Protein AF-F8KT54-F1 (afdb_monomer_lite)

Sequence (230 aa):
MENFVFKFESVGELGIQVGALFMDFLSAHAHAQGLSYAIAPEAFYLQATPEQAQSFADFLSQHLPLALSFKFVGVEVTGETPEFNASPKIAPPIDVLEERHALEQGNLDGIGEVIYEQKPCLDSAEITHAFCGILDRLQQKQHVIVKTSRGIYTLSCTPLENSSVLFMDLASILSLTRLDSRSAQALCTLEKPQLVAVLKEVFVSDFQSLEIYAQLPYDFGLAILAHLGL

pLDDT: mean 84.53, std 10.19, range [49.59, 96.62]

Radius of gyration: 20.47 Å; chains: 1; bounding box: 43×40×58 Å

Foldseek 3Di:
DFKKKWFKDFDPPVLQVVLVVVLVLLVLVCLLVQWWWDDDSGIIITDDDPVVVVVSVVLCVVQAAAAPTMDTDDMDTDPDDDDIDRDHDDDHHPGVVVLVVCLVVLAPPPPPFDAAPNRTDDGSVSLLVRLVVVLVCQVVQHWDWDQDPVGIDIDHPAADPPDADEDLDLVVLVVFFPDDPVVSSVCRHLVNDWDWTAGDPVCCVRNVHRIHGYTYDNDSSSNSSSSSND

Secondary structure (DSSP, 8-state):
-EEEEEEEEE-HHHHHHHHHHHHHHHHHHHHHTT-EEEEETTEEEEEE-HHHHHHHHHHHHHH----SSEEEEEEEEE------B-----S----HHHHHHHHHHT--TT----EETTEE--SHHHHHHHHHHHHHHHHTT--EEEEETTEEEEE-SS--TT-EEE-SSHHHHHHHB---HHHHHHHTSTT---EEEEBPGGGHHHHTSSEEEEE---SHHHHHHHHHH-

Organism: Helicobacter bizzozeronii (strain CIII-1) (NCBI:txid1002804)

Structure (mmCIF, N/CA/C/O backbone):
data_AF-F8KT54-F1
#
_entry.id   AF-F8KT54-F1
#
loop_
_atom_site.group_PDB
_atom_site.id
_atom_site.type_symbol
_atom_site.label_atom_id
_atom_site.label_alt_id
_atom_site.label_comp_id
_atom_site.label_asym_id
_atom_site.label_entity_id
_atom_site.label_seq_id
_atom_site.pdbx_PDB_ins_code
_atom_site.Cartn_x
_atom_site.Cartn_y
_atom_site.Cartn_z
_atom_site.occupancy
_atom_site.B_iso_or_equiv
_atom_site.auth_seq_id
_atom_site.auth_comp_id
_atom_site.auth_asym_id
_atom_site.auth_atom_id
_atom_site.pdbx_PDB_model_num
ATOM 1 N N . MET A 1 1 ? 20.683 3.561 -29.381 1.00 80.62 1 MET A N 1
ATOM 2 C CA . MET A 1 1 ? 19.378 3.364 -28.729 1.00 80.62 1 MET A CA 1
ATOM 3 C C . MET A 1 1 ? 18.889 2.002 -29.133 1.00 80.62 1 MET A C 1
ATOM 5 O O . MET A 1 1 ? 18.931 1.682 -30.316 1.00 80.62 1 MET A O 1
ATOM 9 N N . GLU A 1 2 ? 18.519 1.216 -28.141 1.00 91.44 2 GLU A N 1
ATOM 10 C CA . GLU A 1 2 ? 18.008 -0.140 -28.279 1.00 91.44 2 GLU A CA 1
ATOM 11 C C . GLU A 1 2 ? 16.606 -0.177 -27.673 1.00 91.44 2 GLU A C 1
ATOM 13 O O . GLU A 1 2 ? 16.234 0.712 -26.898 1.00 91.44 2 GLU A O 1
ATOM 18 N N . ASN A 1 3 ? 15.828 -1.191 -28.040 1.00 92.94 3 ASN A N 1
ATOM 19 C CA . ASN A 1 3 ? 14.532 -1.431 -27.430 1.00 92.94 3 ASN A CA 1
ATOM 20 C C . ASN A 1 3 ? 14.707 -2.532 -26.387 1.00 92.94 3 ASN A C 1
ATOM 22 O O . ASN A 1 3 ? 15.143 -3.638 -26.702 1.00 92.94 3 ASN A O 1
ATOM 26 N N . PHE A 1 4 ? 14.368 -2.219 -25.147 1.00 94.19 4 PHE A N 1
ATOM 27 C CA . PHE A 1 4 ? 14.342 -3.161 -24.040 1.00 94.19 4 PHE A CA 1
ATOM 28 C C . PHE A 1 4 ? 12.900 -3.555 -23.769 1.00 94.19 4 PHE A C 1
ATOM 30 O O . PHE A 1 4 ? 12.004 -2.717 -23.860 1.00 94.19 4 PHE A O 1
ATOM 37 N N . VAL A 1 5 ? 12.674 -4.816 -23.416 1.00 94.50 5 VAL A N 1
ATOM 38 C CA . VAL A 1 5 ? 11.370 -5.294 -22.958 1.00 94.50 5 VAL A CA 1
ATOM 39 C C . VAL A 1 5 ? 11.496 -5.852 -21.549 1.00 94.50 5 VAL A C 1
ATOM 41 O O . VAL A 1 5 ? 12.288 -6.757 -21.289 1.00 94.50 5 VAL A O 1
ATOM 44 N N . PHE A 1 6 ? 10.712 -5.288 -20.637 1.00 92.12 6 PHE A N 1
ATOM 45 C CA . PHE A 1 6 ? 10.527 -5.757 -19.272 1.00 92.12 6 PHE A CA 1
ATOM 46 C C . PHE A 1 6 ? 9.293 -6.653 -19.258 1.00 92.12 6 PHE A C 1
ATOM 48 O O . PHE A 1 6 ? 8.191 -6.197 -19.563 1.00 92.12 6 PHE A O 1
ATOM 55 N N . LYS A 1 7 ? 9.486 -7.936 -18.951 1.00 90.94 7 LYS A N 1
ATOM 56 C CA . LYS A 1 7 ? 8.435 -8.956 -19.004 1.00 90.94 7 LYS A CA 1
ATOM 57 C C . LYS A 1 7 ? 7.851 -9.210 -17.624 1.00 90.94 7 LYS A C 1
ATOM 59 O O . LYS A 1 7 ? 8.593 -9.390 -16.652 1.00 90.94 7 LYS A O 1
ATOM 64 N N . PHE A 1 8 ? 6.530 -9.301 -17.567 1.00 87.50 8 PHE A N 1
ATOM 65 C CA . PHE A 1 8 ? 5.763 -9.559 -16.357 1.00 87.50 8 PHE A CA 1
ATOM 66 C C . PHE A 1 8 ? 4.772 -10.695 -16.603 1.00 87.50 8 PHE A C 1
ATOM 68 O O . PHE A 1 8 ? 4.282 -10.863 -17.708 1.00 87.50 8 PHE A O 1
ATOM 75 N N . GLU A 1 9 ? 4.478 -11.473 -15.572 1.00 86.69 9 GLU A N 1
ATOM 76 C CA . GLU A 1 9 ? 3.466 -12.529 -15.603 1.00 86.69 9 GLU A CA 1
ATOM 77 C C . GLU A 1 9 ? 2.352 -12.152 -14.625 1.00 86.69 9 GLU A C 1
ATOM 79 O O . GLU A 1 9 ? 2.629 -11.936 -13.441 1.00 86.69 9 GLU A O 1
ATOM 84 N N . SER A 1 10 ? 1.109 -12.051 -15.101 1.00 82.69 10 SER A N 1
ATOM 85 C CA . SER A 1 10 ? -0.050 -11.790 -14.241 1.00 82.69 10 SER A CA 1
ATOM 86 C C . SER A 1 10 ? -0.492 -13.054 -13.501 1.00 82.69 10 SER A C 1
ATOM 88 O O . SER A 1 10 ? -0.538 -14.149 -14.057 1.00 82.69 10 SER A O 1
ATOM 90 N N . VAL A 1 11 ? -0.889 -12.898 -12.238 1.00 80.50 11 VAL A N 1
ATOM 91 C CA . VAL A 1 11 ? -1.394 -13.984 -11.393 1.00 80.50 11 VAL A CA 1
ATOM 92 C C . VAL A 1 11 ? -2.899 -13.810 -11.184 1.00 80.50 11 VAL A C 1
ATOM 94 O O . VAL A 1 11 ? -3.351 -12.984 -10.391 1.00 80.50 11 VAL A O 1
ATOM 97 N N . GLY A 1 12 ? -3.691 -14.616 -11.896 1.00 76.44 12 GLY A N 1
ATOM 98 C CA . GLY A 1 12 ? -5.158 -14.601 -11.819 1.00 76.44 12 GLY A CA 1
ATOM 99 C C . GLY A 1 12 ? -5.813 -13.344 -12.414 1.00 76.44 12 GLY A C 1
ATOM 100 O O . GLY A 1 12 ? -5.145 -12.458 -12.939 1.00 76.44 12 GLY A O 1
ATOM 101 N N . GLU A 1 13 ? -7.146 -13.253 -12.332 1.00 70.94 13 GLU A N 1
ATOM 102 C CA . GLU A 1 13 ? -7.918 -12.139 -12.922 1.00 70.94 13 GLU A CA 1
ATOM 103 C C . GLU A 1 13 ? -7.635 -10.784 -12.250 1.00 70.94 13 GLU A C 1
ATOM 105 O O . GLU A 1 13 ? -7.586 -9.754 -12.923 1.00 70.94 13 GLU A O 1
ATOM 110 N N . LEU A 1 14 ? -7.378 -10.784 -10.936 1.00 66.38 14 LEU A N 1
ATOM 111 C CA . LEU A 1 14 ? -6.959 -9.589 -10.193 1.00 66.38 14 LEU A CA 1
ATOM 112 C C . LEU A 1 14 ? -5.597 -9.065 -10.690 1.00 66.38 14 LEU A C 1
ATOM 114 O O . LEU A 1 14 ? -5.376 -7.856 -10.725 1.00 66.38 14 LEU A O 1
ATOM 118 N N . GLY A 1 15 ? -4.727 -9.977 -11.143 1.00 67.31 15 GLY A N 1
ATOM 119 C CA . GLY A 1 15 ? -3.444 -9.693 -11.787 1.00 67.31 15 GLY A CA 1
ATOM 120 C C . GLY A 1 15 ? -3.533 -8.770 -12.987 1.00 67.31 15 GLY A C 1
ATOM 121 O O . GLY A 1 15 ? -2.686 -7.899 -13.158 1.00 67.31 15 GLY A O 1
ATOM 122 N N . ILE A 1 16 ? -4.588 -8.906 -13.786 1.00 68.44 16 ILE A N 1
ATOM 123 C CA . ILE A 1 16 ? -4.773 -8.109 -15.001 1.00 68.44 16 ILE A CA 1
ATOM 124 C C . ILE A 1 16 ? -5.156 -6.665 -14.644 1.00 68.44 16 ILE A C 1
ATOM 126 O O . ILE A 1 16 ? -4.654 -5.717 -15.245 1.00 68.44 16 ILE A O 1
ATOM 130 N N . GLN A 1 17 ? -6.018 -6.481 -13.638 1.00 68.00 17 GLN A N 1
ATOM 131 C CA . GLN A 1 17 ? -6.471 -5.151 -13.211 1.00 68.00 17 GLN A CA 1
ATOM 132 C C . GLN A 1 17 ? -5.369 -4.366 -12.495 1.00 68.00 17 GLN A C 1
ATOM 134 O O . GLN A 1 17 ? -5.162 -3.190 -12.787 1.00 68.00 17 GLN A O 1
ATOM 139 N N . VAL A 1 18 ? -4.638 -5.015 -11.583 1.00 70.50 18 VAL A N 1
ATOM 140 C CA . VAL A 1 18 ? -3.501 -4.387 -10.892 1.00 70.50 18 VAL A CA 1
ATOM 141 C C . VAL A 1 18 ? -2.331 -4.170 -11.854 1.00 70.50 18 VAL A C 1
ATOM 143 O O . VAL A 1 18 ? -1.648 -3.152 -11.761 1.00 70.50 18 VAL A O 1
ATOM 146 N N . GLY A 1 19 ? -2.147 -5.070 -12.824 1.00 70.75 19 GLY A N 1
ATOM 147 C CA . GLY A 1 19 ? -1.151 -4.931 -13.882 1.00 70.75 19 GLY A CA 1
ATOM 148 C C . GLY A 1 19 ? -1.276 -3.609 -14.640 1.00 70.75 19 GLY A C 1
ATOM 149 O O . GLY A 1 19 ? -0.266 -2.960 -14.875 1.00 70.75 19 GLY A O 1
ATOM 150 N N . ALA A 1 20 ? -2.495 -3.146 -14.939 1.00 73.69 20 ALA A N 1
ATOM 151 C CA . ALA A 1 20 ? -2.702 -1.853 -15.597 1.00 73.69 20 ALA A CA 1
ATOM 152 C C . ALA A 1 20 ? -2.180 -0.668 -14.760 1.00 73.69 20 ALA A C 1
ATOM 154 O O . ALA A 1 20 ? -1.416 0.147 -15.269 1.00 73.69 20 ALA A O 1
ATOM 155 N N . LEU A 1 21 ? -2.510 -0.619 -13.463 1.00 72.62 21 LEU A N 1
ATOM 156 C CA . LEU A 1 21 ? -2.008 0.419 -12.548 1.00 72.62 21 LEU A CA 1
ATOM 157 C C . LEU A 1 21 ? -0.482 0.377 -12.419 1.00 72.62 21 LEU A C 1
ATOM 159 O O . LEU A 1 21 ? 0.181 1.408 -12.320 1.00 72.62 21 LEU A O 1
ATOM 163 N N . PHE A 1 22 ? 0.086 -0.826 -12.427 1.00 77.50 22 PHE A N 1
ATOM 164 C CA . PHE A 1 22 ? 1.528 -1.003 -12.410 1.00 77.50 22 PHE A CA 1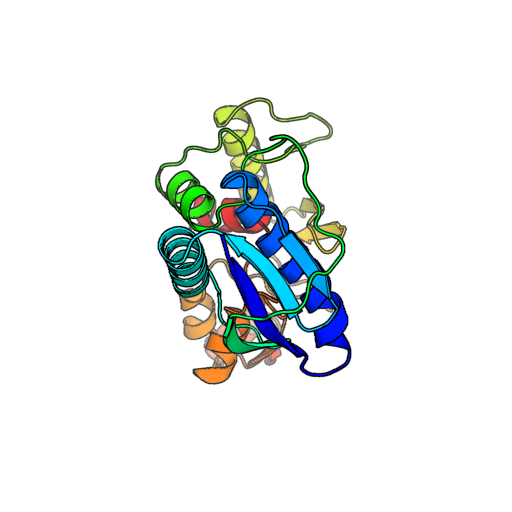
ATOM 165 C C . PHE A 1 22 ? 2.182 -0.500 -13.709 1.00 77.50 22 PHE A C 1
ATOM 167 O O . PHE A 1 22 ? 3.213 0.168 -13.657 1.00 77.50 22 PHE A O 1
ATOM 174 N N . MET A 1 23 ? 1.564 -0.730 -14.870 1.00 82.69 23 MET A N 1
ATOM 175 C CA . MET A 1 23 ? 2.041 -0.165 -16.136 1.00 82.69 23 MET A CA 1
ATOM 176 C C . MET A 1 23 ? 1.951 1.365 -16.156 1.00 82.69 23 MET A C 1
ATOM 178 O O . MET A 1 23 ? 2.854 2.008 -16.692 1.00 82.69 23 MET A O 1
ATOM 182 N N . ASP A 1 24 ? 0.932 1.962 -15.534 1.00 78.38 24 ASP A N 1
ATOM 183 C CA . ASP A 1 24 ? 0.841 3.418 -15.366 1.00 78.38 24 ASP A CA 1
ATOM 184 C C . ASP A 1 24 ? 1.999 3.958 -14.510 1.00 78.38 24 ASP A C 1
ATOM 186 O O . ASP A 1 24 ? 2.608 4.971 -14.860 1.00 78.38 24 ASP A O 1
ATOM 190 N N . PHE A 1 25 ? 2.375 3.248 -13.439 1.00 77.69 25 PHE A N 1
ATOM 191 C CA . PHE A 1 25 ? 3.553 3.576 -12.627 1.00 77.69 25 PHE A CA 1
ATOM 192 C C . PHE A 1 25 ? 4.854 3.532 -13.448 1.00 77.69 25 PHE A C 1
ATOM 194 O O . PHE A 1 25 ? 5.632 4.491 -13.433 1.00 77.69 25 PHE A O 1
ATOM 201 N N . LEU A 1 26 ? 5.074 2.461 -14.222 1.00 84.31 26 LEU A N 1
ATOM 202 C CA . LEU A 1 26 ? 6.239 2.350 -15.111 1.00 84.31 26 LEU A CA 1
ATOM 203 C C . LEU A 1 26 ? 6.276 3.480 -16.148 1.00 84.31 26 LEU A C 1
ATOM 205 O O . LEU A 1 26 ? 7.331 4.058 -16.416 1.00 84.31 26 LEU A O 1
ATOM 209 N N . SER A 1 27 ? 5.112 3.809 -16.705 1.00 84.62 27 SER A N 1
ATOM 210 C CA . SER A 1 27 ? 4.932 4.856 -17.710 1.00 84.62 27 SER A CA 1
ATOM 211 C C . SER A 1 27 ? 5.258 6.237 -17.156 1.00 84.62 27 SER A C 1
ATOM 213 O O . SER A 1 27 ? 5.993 6.991 -17.795 1.00 84.62 27 SER A O 1
ATOM 215 N N . ALA A 1 28 ? 4.770 6.553 -15.953 1.00 77.44 28 ALA A N 1
ATOM 216 C CA . ALA A 1 28 ? 5.075 7.802 -15.262 1.00 77.44 28 ALA A CA 1
ATOM 217 C C . ALA A 1 28 ? 6.583 7.952 -15.019 1.00 77.44 28 ALA A C 1
ATOM 219 O O . ALA A 1 28 ? 7.148 9.025 -15.234 1.00 77.44 28 ALA A O 1
ATOM 220 N N . HIS A 1 29 ? 7.260 6.867 -14.639 1.00 80.69 29 HIS A N 1
ATOM 221 C CA . HIS A 1 29 ? 8.697 6.907 -14.399 1.00 80.69 29 HIS A CA 1
ATOM 222 C C . HIS A 1 29 ? 9.523 7.027 -15.690 1.00 80.69 29 HIS A C 1
ATOM 224 O O . HIS A 1 29 ? 10.448 7.839 -15.763 1.00 80.69 29 HIS A O 1
ATOM 230 N N . ALA A 1 30 ? 9.177 6.274 -16.739 1.00 84.62 30 ALA A N 1
ATOM 231 C CA . ALA A 1 30 ? 9.842 6.385 -18.040 1.00 84.62 30 ALA A CA 1
ATOM 232 C C . ALA A 1 30 ? 9.699 7.808 -18.595 1.00 84.62 30 ALA A C 1
ATOM 234 O O . ALA A 1 30 ? 10.665 8.418 -19.058 1.00 84.62 30 ALA A O 1
ATOM 235 N N . HIS A 1 31 ? 8.502 8.373 -18.456 1.00 81.12 31 HIS A N 1
ATOM 236 C CA . HIS A 1 31 ? 8.199 9.739 -18.848 1.00 81.12 31 HIS A CA 1
ATOM 237 C C . HIS A 1 31 ? 8.992 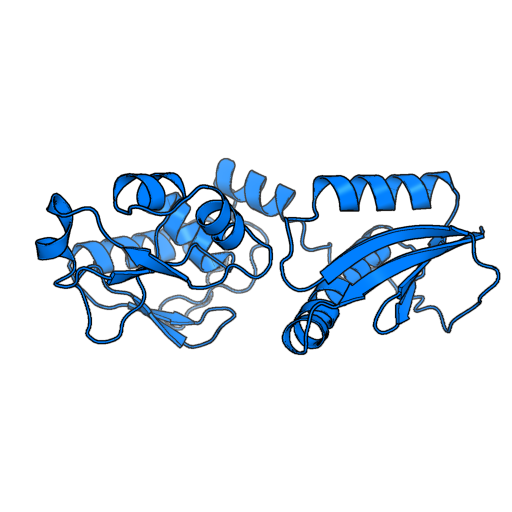10.787 -18.051 1.00 81.12 31 HIS A C 1
ATOM 239 O O . HIS A 1 31 ? 9.556 11.702 -18.655 1.00 81.12 31 HIS A O 1
ATOM 245 N N . ALA A 1 32 ? 9.135 10.629 -16.734 1.00 74.50 32 ALA A N 1
ATOM 246 C CA . ALA A 1 32 ? 9.943 11.520 -15.899 1.00 74.50 32 ALA A CA 1
ATOM 247 C C . ALA A 1 32 ? 11.412 11.602 -16.346 1.00 74.50 32 ALA A C 1
ATOM 249 O O . ALA A 1 32 ? 12.030 12.672 -16.293 1.00 74.50 32 ALA A O 1
ATOM 250 N N . GLN A 1 33 ? 11.946 10.481 -16.837 1.00 79.25 33 GLN A N 1
ATOM 251 C CA . GLN A 1 33 ? 13.290 10.382 -17.403 1.00 79.25 33 GLN A CA 1
ATOM 252 C C . GLN A 1 33 ? 13.377 10.819 -18.878 1.00 79.25 33 GLN A C 1
ATOM 254 O O . GLN A 1 33 ? 14.468 10.854 -19.447 1.00 79.25 33 GLN A O 1
ATOM 259 N N . GLY A 1 34 ? 12.253 11.174 -19.509 1.00 81.44 34 GLY A N 1
ATOM 260 C CA . GLY A 1 34 ? 12.192 11.534 -20.926 1.00 81.44 34 GLY A CA 1
ATOM 261 C C . GLY A 1 34 ? 12.431 10.351 -21.868 1.00 81.44 34 GLY A C 1
ATOM 262 O O . GLY A 1 34 ? 12.919 10.549 -22.980 1.00 81.44 34 GLY A O 1
ATOM 263 N N . LEU A 1 35 ? 12.130 9.131 -21.420 1.00 87.00 35 LEU A N 1
ATOM 264 C CA . LEU A 1 35 ? 12.289 7.904 -22.192 1.00 87.00 35 LEU A CA 1
ATOM 265 C C . LEU A 1 35 ? 10.998 7.574 -22.946 1.00 87.00 35 LEU A C 1
ATOM 267 O O . LEU A 1 35 ? 9.896 7.696 -22.409 1.00 87.00 35 LEU A O 1
ATOM 271 N N . SER A 1 36 ? 11.139 7.119 -24.190 1.00 89.88 36 SER A N 1
ATOM 272 C CA . SER A 1 36 ? 10.009 6.616 -24.973 1.00 89.88 36 SER A CA 1
ATOM 273 C C . SER A 1 36 ? 9.664 5.201 -24.518 1.00 89.88 36 SER A C 1
ATOM 275 O O . SER A 1 36 ? 10.553 4.354 -24.396 1.00 89.88 36 SER A O 1
ATOM 277 N N . TYR A 1 37 ? 8.379 4.924 -24.314 1.00 91.38 37 TYR A N 1
ATOM 278 C CA . TYR A 1 37 ? 7.909 3.618 -23.851 1.00 91.38 37 TYR A CA 1
ATOM 279 C C . TYR A 1 37 ? 6.677 3.136 -24.621 1.00 91.38 37 TYR A C 1
ATOM 281 O O . TYR A 1 37 ? 6.001 3.921 -25.286 1.00 91.38 37 TYR A O 1
ATOM 289 N N . ALA A 1 38 ? 6.378 1.844 -24.531 1.00 90.50 38 ALA A N 1
ATOM 290 C CA . ALA A 1 38 ? 5.118 1.269 -24.992 1.00 90.50 38 ALA A CA 1
ATOM 291 C C . ALA A 1 38 ? 4.639 0.201 -24.004 1.00 90.50 38 ALA A C 1
ATOM 293 O O . ALA A 1 38 ? 5.449 -0.447 -23.342 1.00 90.50 38 ALA A O 1
ATOM 294 N N . ILE A 1 39 ? 3.325 0.017 -23.912 1.00 89.19 39 ILE A N 1
ATOM 295 C CA . ILE A 1 39 ? 2.698 -0.894 -22.951 1.00 89.19 39 ILE A CA 1
ATOM 296 C C . ILE A 1 39 ? 1.982 -2.007 -23.712 1.00 89.19 39 ILE A C 1
ATOM 298 O O . ILE A 1 39 ? 1.231 -1.749 -24.652 1.00 89.19 39 ILE A O 1
ATOM 302 N N . ALA A 1 40 ? 2.177 -3.237 -23.261 1.00 86.44 40 ALA A N 1
ATOM 303 C CA . ALA A 1 40 ? 1.373 -4.399 -23.597 1.00 86.44 40 ALA A CA 1
ATOM 304 C C . ALA A 1 40 ? 0.968 -5.117 -22.292 1.00 86.44 40 ALA A C 1
ATOM 306 O O . ALA A 1 40 ? 1.575 -4.862 -21.251 1.00 86.44 40 ALA A O 1
ATOM 307 N N . PRO A 1 41 ? -0.034 -6.019 -22.308 1.00 80.31 41 PRO A N 1
ATOM 308 C CA . PRO A 1 41 ? -0.583 -6.623 -21.086 1.00 80.31 41 PRO A CA 1
ATOM 309 C C . PRO A 1 41 ? 0.452 -7.236 -20.129 1.00 80.31 41 PRO A C 1
ATOM 311 O O . PRO A 1 41 ? 0.294 -7.151 -18.918 1.00 80.31 41 PRO A O 1
ATOM 314 N N . GLU A 1 42 ? 1.526 -7.810 -20.667 1.00 85.00 42 GLU A N 1
ATOM 315 C CA . GLU A 1 42 ? 2.570 -8.522 -19.914 1.00 85.00 42 GLU A CA 1
ATOM 316 C C . GLU A 1 42 ? 3.984 -8.016 -20.248 1.00 85.00 42 GLU A C 1
ATOM 318 O O . GLU A 1 42 ? 4.993 -8.639 -19.910 1.00 85.00 42 GLU A O 1
ATOM 323 N N . ALA A 1 43 ? 4.080 -6.879 -20.938 1.00 90.00 43 ALA A N 1
ATOM 324 C CA . ALA A 1 43 ? 5.352 -6.351 -21.402 1.00 90.00 43 ALA A CA 1
ATOM 325 C C . ALA A 1 43 ? 5.368 -4.824 -21.378 1.00 90.00 43 ALA A C 1
ATOM 327 O O . ALA A 1 43 ? 4.462 -4.163 -21.883 1.00 90.00 43 ALA A O 1
ATOM 328 N N . PHE A 1 44 ? 6.445 -4.274 -20.831 1.00 92.19 44 PHE A N 1
ATOM 329 C CA . PHE A 1 44 ? 6.741 -2.853 -20.883 1.00 92.19 44 PHE A CA 1
ATOM 330 C C . PHE A 1 44 ? 7.979 -2.635 -21.746 1.00 92.19 44 PHE A C 1
ATOM 332 O O . PHE A 1 44 ? 9.056 -3.155 -21.449 1.00 92.19 44 PHE A O 1
ATOM 339 N N . TYR A 1 45 ? 7.822 -1.889 -22.830 1.00 93.56 45 TYR A N 1
ATOM 340 C CA . TYR A 1 45 ? 8.892 -1.600 -23.772 1.00 93.56 45 TYR A CA 1
ATOM 341 C C . TYR A 1 45 ? 9.502 -0.244 -23.463 1.00 93.56 45 TYR A C 1
ATOM 343 O O . TYR A 1 45 ? 8.777 0.722 -23.240 1.00 93.56 45 TYR A O 1
ATOM 351 N N . LEU A 1 46 ? 10.825 -0.157 -23.518 1.00 93.88 46 LEU A N 1
ATOM 352 C CA . LEU A 1 46 ? 11.582 1.055 -23.241 1.00 93.88 46 LEU A CA 1
ATOM 353 C C . LEU A 1 46 ? 12.627 1.264 -24.335 1.00 93.88 46 LEU A C 1
ATOM 355 O O . LEU A 1 46 ? 13.467 0.396 -24.569 1.00 93.88 46 LEU A O 1
ATOM 359 N N . GLN A 1 47 ? 12.598 2.418 -24.993 1.00 92.62 47 GLN A N 1
ATOM 360 C CA . GLN A 1 47 ? 13.638 2.809 -25.938 1.00 92.62 47 GLN A CA 1
ATOM 361 C C . GLN A 1 47 ? 14.674 3.674 -25.221 1.00 92.62 47 GLN A C 1
ATOM 363 O O . GLN A 1 47 ? 14.394 4.804 -24.819 1.00 92.62 47 GLN A O 1
ATOM 368 N N . ALA A 1 48 ? 15.880 3.134 -25.060 1.00 91.38 48 ALA A N 1
ATOM 369 C CA . ALA A 1 48 ? 16.900 3.707 -24.189 1.00 91.38 48 ALA A CA 1
ATOM 370 C C . ALA A 1 48 ? 18.321 3.326 -24.646 1.00 91.38 48 ALA A C 1
ATOM 372 O O . ALA A 1 48 ? 18.513 2.491 -25.536 1.00 91.38 48 ALA A O 1
ATOM 373 N N . THR A 1 49 ? 19.349 3.959 -24.078 1.00 93.25 49 THR A N 1
ATOM 374 C CA . THR A 1 49 ? 20.706 3.382 -24.082 1.00 93.25 49 THR A CA 1
ATOM 375 C C . THR A 1 49 ? 20.818 2.282 -23.016 1.00 93.25 49 THR A C 1
ATOM 377 O O . THR A 1 49 ? 19.999 2.262 -22.094 1.00 93.25 49 THR A O 1
ATOM 380 N N . PRO A 1 50 ? 21.815 1.380 -23.091 1.00 92.06 50 PRO A N 1
ATOM 381 C CA . PRO A 1 50 ? 22.032 0.372 -22.052 1.00 92.06 50 PRO A CA 1
ATOM 382 C C . PRO A 1 50 ? 22.149 0.961 -20.640 1.00 92.06 50 PRO A C 1
ATOM 384 O O . PRO A 1 50 ? 21.591 0.410 -19.698 1.00 92.06 50 PRO A O 1
ATOM 387 N N . GLU A 1 51 ? 22.799 2.118 -20.490 1.00 92.06 51 GLU A N 1
ATOM 388 C CA . GLU A 1 51 ? 22.958 2.802 -19.201 1.00 92.06 51 GLU A CA 1
ATOM 389 C C . GLU A 1 51 ? 21.619 3.325 -18.664 1.00 92.06 51 GLU A C 1
ATOM 391 O O . GLU A 1 51 ? 21.326 3.198 -17.478 1.00 92.06 51 GLU A O 1
ATOM 396 N N . GLN A 1 52 ? 20.782 3.886 -19.541 1.00 90.31 52 GLN A N 1
ATOM 397 C CA . GLN A 1 52 ? 19.440 4.350 -19.185 1.00 90.31 52 GLN A CA 1
ATOM 398 C C . G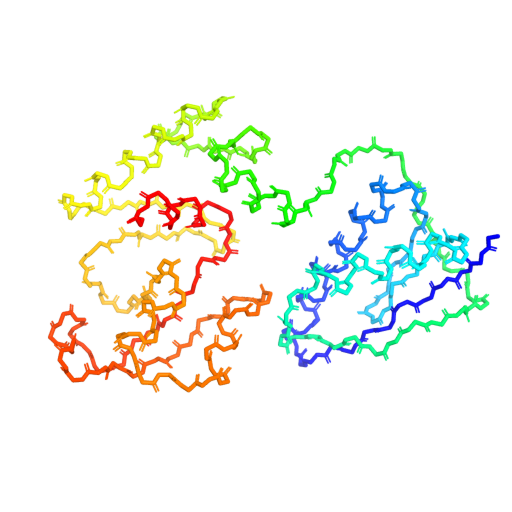LN A 1 52 ? 18.518 3.179 -18.821 1.00 90.31 52 GLN A C 1
ATOM 400 O O . GLN A 1 52 ? 17.796 3.250 -17.830 1.00 90.31 52 GLN A O 1
ATOM 405 N N . ALA A 1 53 ? 18.569 2.082 -19.581 1.00 90.62 53 ALA A N 1
ATOM 406 C CA . ALA A 1 53 ? 17.795 0.878 -19.294 1.00 90.62 53 ALA A CA 1
ATOM 407 C C . ALA A 1 53 ? 18.221 0.225 -17.972 1.00 90.62 53 ALA A C 1
ATOM 409 O O . ALA A 1 53 ? 17.368 -0.210 -17.200 1.00 90.62 53 ALA A O 1
ATOM 410 N N . GLN A 1 54 ? 19.525 0.207 -17.681 1.00 90.25 54 GLN A N 1
ATOM 411 C CA . GLN A 1 54 ? 20.044 -0.248 -16.395 1.00 90.25 54 GLN A CA 1
ATOM 412 C C . GLN A 1 54 ? 19.568 0.655 -15.254 1.00 90.25 54 GLN A C 1
ATOM 414 O O . GLN A 1 54 ? 19.038 0.147 -14.274 1.00 90.25 54 GLN A O 1
ATOM 419 N N . SER A 1 55 ? 19.671 1.979 -15.401 1.00 88.06 55 SER A N 1
ATOM 420 C CA . SER A 1 55 ? 19.172 2.924 -14.394 1.00 88.06 55 SER A CA 1
ATOM 421 C C . SER A 1 55 ? 17.674 2.751 -14.129 1.00 88.06 55 SER A C 1
ATOM 423 O O . SER A 1 55 ? 17.234 2.860 -12.987 1.00 88.06 55 SER A O 1
ATOM 425 N N . PHE A 1 56 ? 16.885 2.476 -15.169 1.00 88.44 56 PHE A N 1
ATOM 426 C CA . PHE A 1 56 ? 15.461 2.181 -15.038 1.00 88.44 56 PHE A CA 1
ATOM 427 C C . PHE A 1 56 ? 15.225 0.852 -14.304 1.00 88.44 56 PHE A C 1
ATOM 429 O O . PHE A 1 56 ? 14.402 0.787 -13.397 1.00 88.44 56 PHE A O 1
ATOM 436 N N . ALA A 1 57 ? 15.978 -0.202 -14.634 1.00 88.06 57 ALA A N 1
ATOM 437 C CA . ALA A 1 57 ? 15.890 -1.493 -13.953 1.00 88.06 57 ALA A CA 1
ATOM 438 C C . ALA A 1 57 ? 16.293 -1.410 -12.469 1.00 88.06 57 ALA A C 1
ATOM 440 O O . ALA A 1 57 ? 15.623 -1.998 -11.619 1.00 88.06 57 ALA A O 1
ATOM 441 N N . ASP A 1 58 ? 17.346 -0.653 -12.152 1.00 86.50 58 ASP A N 1
ATOM 442 C CA . ASP A 1 58 ? 17.800 -0.413 -10.780 1.00 86.50 58 ASP A CA 1
ATOM 443 C C . ASP A 1 58 ? 16.740 0.352 -9.979 1.00 86.50 58 ASP A C 1
ATOM 445 O O . ASP A 1 58 ? 16.444 -0.022 -8.842 1.00 86.50 58 ASP A O 1
ATOM 449 N N . PHE A 1 59 ? 16.110 1.366 -10.588 1.00 82.81 59 PHE A N 1
ATOM 450 C CA . PHE A 1 59 ? 14.965 2.053 -9.992 1.00 82.81 59 PHE A CA 1
ATOM 451 C C . PHE A 1 59 ? 13.845 1.063 -9.667 1.00 82.81 59 PHE A C 1
ATOM 453 O O . PHE A 1 59 ? 13.414 0.994 -8.515 1.00 82.81 59 PHE A O 1
ATOM 460 N N . LEU A 1 60 ? 13.422 0.244 -10.636 1.00 80.81 60 LEU A N 1
ATOM 461 C CA . LEU A 1 60 ? 12.382 -0.755 -10.395 1.00 80.81 60 LEU A CA 1
ATOM 462 C C . LEU A 1 60 ? 12.772 -1.695 -9.264 1.00 80.81 60 LEU A C 1
ATOM 464 O O . LEU A 1 60 ? 11.986 -1.877 -8.348 1.00 80.81 60 LEU A O 1
ATOM 468 N N . SER A 1 61 ? 13.991 -2.231 -9.254 1.00 80.00 61 SER A N 1
ATOM 469 C CA . SER A 1 61 ? 14.427 -3.146 -8.196 1.00 80.00 61 SER A CA 1
ATOM 470 C C . SER A 1 61 ? 14.386 -2.531 -6.793 1.00 80.00 61 SER A C 1
ATOM 472 O O . SER A 1 61 ? 14.234 -3.273 -5.824 1.00 80.00 61 SER A O 1
ATOM 474 N N . GLN A 1 62 ? 14.573 -1.217 -6.664 1.00 76.12 62 GLN A N 1
ATOM 475 C CA . GLN A 1 62 ? 14.554 -0.520 -5.375 1.00 76.12 62 GLN A CA 1
ATOM 476 C C . GLN A 1 62 ? 13.141 -0.119 -4.938 1.00 76.12 62 GLN A C 1
ATOM 478 O O . GLN A 1 62 ? 12.876 -0.042 -3.740 1.00 76.12 62 GLN A O 1
ATOM 483 N N . HIS A 1 63 ? 12.249 0.126 -5.899 1.00 72.62 63 HIS A N 1
ATOM 484 C CA . HIS A 1 63 ? 10.936 0.720 -5.651 1.00 72.62 63 HIS A CA 1
ATOM 485 C C . HIS A 1 63 ? 9.783 -0.264 -5.820 1.00 72.62 63 HIS A C 1
ATOM 487 O O . HIS A 1 63 ? 8.682 0.058 -5.390 1.00 72.62 63 HIS A O 1
ATOM 493 N N . LEU A 1 64 ? 9.994 -1.445 -6.416 1.00 70.75 64 LEU A N 1
ATOM 494 C CA . LEU A 1 64 ? 8.950 -2.459 -6.535 1.00 70.75 64 LEU A CA 1
ATOM 495 C C . LEU A 1 64 ? 8.663 -3.048 -5.146 1.00 70.75 64 LEU A C 1
ATOM 497 O O . LEU A 1 64 ? 9.493 -3.798 -4.616 1.00 70.75 64 LEU A O 1
ATOM 501 N N . PRO A 1 65 ? 7.500 -2.778 -4.533 1.00 65.75 65 PRO A N 1
ATOM 502 C CA . PRO A 1 65 ? 7.074 -3.593 -3.413 1.00 65.75 65 PRO A CA 1
ATOM 503 C C . PRO A 1 65 ? 6.814 -5.022 -3.900 1.00 65.75 65 PRO A C 1
ATOM 505 O O . PRO A 1 65 ? 6.569 -5.278 -5.082 1.00 65.75 65 PRO A O 1
ATOM 508 N N . LEU A 1 66 ? 6.828 -5.968 -2.962 1.00 75.50 66 LEU A N 1
ATOM 509 C CA . LEU A 1 66 ? 6.299 -7.304 -3.212 1.00 75.50 66 LEU A CA 1
ATOM 510 C C . LEU A 1 66 ? 4.887 -7.171 -3.812 1.00 75.50 66 LEU A C 1
ATOM 512 O O . LEU A 1 66 ? 4.071 -6.430 -3.273 1.00 75.50 66 LEU A O 1
ATOM 516 N N . ALA A 1 67 ? 4.593 -7.875 -4.897 1.00 77.75 67 ALA A N 1
ATOM 517 C CA . ALA A 1 67 ? 3.263 -7.907 -5.497 1.00 77.75 67 ALA A CA 1
ATOM 518 C C . ALA A 1 67 ? 2.696 -9.328 -5.415 1.00 77.75 67 ALA A C 1
ATOM 520 O O . ALA A 1 67 ? 3.433 -10.309 -5.538 1.00 77.75 67 ALA A O 1
ATOM 521 N N . LEU A 1 68 ? 1.390 -9.442 -5.184 1.00 78.31 68 LEU A N 1
ATOM 522 C CA . LEU A 1 68 ? 0.664 -10.719 -5.243 1.00 78.31 68 LEU A CA 1
ATOM 523 C C . LEU A 1 68 ? 0.140 -11.015 -6.646 1.00 78.31 68 LEU A C 1
ATOM 525 O O . LEU A 1 68 ? -0.111 -12.168 -6.990 1.00 78.31 68 LEU A O 1
ATOM 529 N N . SER A 1 69 ? -0.077 -9.962 -7.422 1.00 80.38 69 SER A N 1
ATOM 530 C CA . SER A 1 69 ? -0.880 -9.980 -8.639 1.00 80.38 69 SER A CA 1
ATOM 531 C C . SER A 1 69 ? -0.034 -10.062 -9.913 1.00 80.38 69 SER A C 1
ATOM 533 O O . SER A 1 69 ? -0.554 -10.402 -10.974 1.00 80.38 69 SER A O 1
ATOM 535 N N . PHE A 1 70 ? 1.277 -9.828 -9.820 1.00 79.88 70 PHE A N 1
ATOM 536 C CA . PHE A 1 70 ? 2.201 -10.010 -10.932 1.00 79.88 70 PHE A CA 1
ATOM 537 C C . PHE A 1 70 ? 3.603 -10.394 -10.465 1.00 79.88 70 PHE A C 1
ATOM 539 O O . PHE A 1 70 ? 4.005 -10.159 -9.324 1.00 79.88 70 PHE A O 1
ATOM 546 N N . LYS A 1 71 ? 4.366 -10.975 -11.386 1.00 83.00 71 LYS A N 1
ATOM 547 C CA . LYS A 1 71 ? 5.748 -11.395 -11.181 1.00 83.00 71 LYS A CA 1
ATOM 548 C C . LYS A 1 71 ? 6.629 -10.828 -12.283 1.00 83.00 71 LYS A C 1
ATOM 550 O O . LYS A 1 71 ? 6.337 -11.002 -13.461 1.00 83.00 71 LYS A O 1
ATOM 555 N N . PHE A 1 72 ? 7.739 -10.202 -11.907 1.00 84.88 72 PHE A N 1
ATOM 556 C CA . PHE A 1 72 ? 8.771 -9.831 -12.870 1.00 84.88 72 PHE A CA 1
ATOM 557 C C . PHE A 1 72 ? 9.502 -11.081 -13.378 1.00 84.88 72 PHE A C 1
ATOM 559 O O . PHE A 1 72 ? 9.978 -11.899 -12.585 1.00 84.88 72 PHE A O 1
ATOM 566 N N . VAL A 1 73 ? 9.572 -11.234 -14.700 1.00 88.00 73 VAL A N 1
ATOM 567 C CA . VAL A 1 73 ? 10.184 -12.394 -15.367 1.00 88.00 73 VAL A CA 1
ATOM 568 C C . VAL A 1 73 ? 11.615 -12.083 -15.794 1.00 88.00 73 VAL A C 1
ATOM 570 O O . VAL A 1 73 ? 12.504 -12.911 -15.600 1.00 88.00 73 VAL A O 1
ATOM 573 N N . GLY A 1 74 ? 11.853 -10.899 -16.359 1.00 87.81 74 GLY A N 1
ATOM 574 C CA . GLY A 1 74 ? 13.181 -10.495 -16.805 1.00 87.81 74 GLY A CA 1
ATOM 575 C C . GLY A 1 74 ? 13.172 -9.313 -17.766 1.00 87.81 74 GLY A C 1
ATOM 576 O O . GLY A 1 74 ? 12.119 -8.791 -18.133 1.00 87.81 74 GLY A O 1
ATOM 577 N N . VAL A 1 75 ? 14.377 -8.914 -18.172 1.00 90.94 75 VAL A N 1
ATOM 578 C CA . VAL A 1 75 ? 14.627 -7.865 -19.164 1.00 90.94 75 VAL A CA 1
ATOM 579 C C . VAL A 1 75 ? 15.488 -8.420 -20.294 1.00 90.94 75 VAL A C 1
ATOM 581 O O . VAL A 1 75 ? 16.446 -9.153 -20.048 1.00 90.94 75 VAL A O 1
ATOM 584 N N . GLU A 1 76 ? 15.156 -8.075 -21.533 1.00 93.69 76 GLU A N 1
ATOM 585 C CA . GLU A 1 76 ? 15.949 -8.435 -22.709 1.00 93.69 76 GLU A CA 1
ATOM 586 C C . GLU A 1 76 ? 15.939 -7.309 -23.746 1.00 93.69 76 GLU A C 1
ATOM 588 O O . GLU A 1 76 ? 15.018 -6.490 -23.793 1.00 93.69 76 GLU A O 1
ATOM 593 N N . VAL A 1 77 ? 16.973 -7.278 -24.587 1.00 93.31 77 VAL A N 1
ATOM 594 C CA . VAL A 1 77 ? 16.984 -6.439 -25.789 1.00 93.31 77 VAL A CA 1
ATOM 595 C C . VAL A 1 77 ? 16.118 -7.119 -26.840 1.00 93.31 77 VAL A C 1
ATOM 597 O O . VAL A 1 77 ? 16.304 -8.301 -27.133 1.00 93.31 77 VAL A O 1
ATOM 600 N N . THR A 1 78 ? 15.187 -6.373 -27.421 1.00 90.62 78 THR A N 1
ATOM 601 C CA . THR A 1 78 ? 14.265 -6.867 -28.442 1.00 90.62 78 THR A CA 1
ATOM 602 C C . THR A 1 78 ? 14.427 -6.106 -29.755 1.00 90.62 78 THR A C 1
ATOM 604 O O . THR A 1 78 ? 14.748 -4.919 -29.783 1.00 90.62 78 THR A O 1
ATOM 607 N N . GLY A 1 79 ? 14.198 -6.806 -30.868 1.00 86.62 79 GLY A N 1
ATOM 608 C CA . GLY A 1 79 ? 14.059 -6.192 -32.190 1.00 86.62 79 GLY A CA 1
ATOM 609 C C . GLY A 1 79 ? 12.647 -5.660 -32.463 1.00 86.62 79 GLY A C 1
ATOM 610 O O . GLY A 1 79 ? 12.416 -5.072 -33.516 1.00 86.62 79 GLY A O 1
ATOM 611 N N . GLU A 1 80 ? 11.700 -5.885 -31.548 1.00 86.88 80 GLU A N 1
ATOM 612 C CA . GLU A 1 80 ? 10.322 -5.413 -31.674 1.00 86.88 80 GLU A CA 1
ATOM 613 C C . GLU A 1 80 ? 10.248 -3.884 -31.577 1.00 86.88 80 GLU A C 1
ATOM 615 O O . GLU A 1 80 ? 10.908 -3.254 -30.748 1.00 86.88 80 GLU A O 1
ATOM 620 N N . THR A 1 81 ? 9.421 -3.281 -32.431 1.00 81.56 81 THR A N 1
ATOM 621 C CA . THR A 1 81 ? 9.191 -1.832 -32.490 1.00 81.56 81 THR A CA 1
ATOM 622 C C . THR A 1 81 ? 7.697 -1.541 -32.331 1.00 81.56 81 THR A C 1
ATOM 624 O O . THR A 1 81 ? 7.014 -1.324 -33.338 1.00 81.56 81 THR A O 1
ATOM 627 N N . PRO A 1 82 ? 7.155 -1.594 -31.103 1.00 85.44 82 PRO A N 1
ATOM 628 C CA . PRO A 1 82 ? 5.775 -1.188 -30.849 1.00 85.44 82 PRO A CA 1
ATOM 629 C C . PRO A 1 82 ? 5.574 0.311 -31.121 1.00 85.44 82 PRO A C 1
ATOM 631 O O . PRO A 1 82 ? 6.533 1.065 -31.303 1.00 85.44 82 PRO A O 1
ATOM 634 N N . GLU A 1 83 ? 4.317 0.759 -31.140 1.00 86.00 83 GLU A N 1
ATOM 635 C CA . GLU A 1 83 ? 3.996 2.187 -31.206 1.00 86.00 83 GLU A CA 1
ATOM 636 C C . GLU A 1 83 ? 4.401 2.865 -29.891 1.00 86.00 83 GLU A C 1
ATOM 638 O O . GLU A 1 83 ? 3.715 2.768 -28.875 1.00 86.00 83 GLU A O 1
ATOM 643 N N . PHE A 1 84 ? 5.564 3.515 -29.904 1.00 83.31 84 PHE A N 1
ATOM 644 C CA . PHE A 1 84 ? 6.098 4.203 -28.736 1.00 83.31 84 PHE A CA 1
ATOM 645 C C . PHE A 1 84 ? 5.351 5.508 -28.468 1.00 83.31 84 PHE A C 1
ATOM 647 O O . PHE A 1 84 ? 5.217 6.371 -29.339 1.00 83.31 84 PHE A O 1
ATOM 654 N N . ASN A 1 85 ? 4.962 5.691 -27.212 1.00 79.44 85 ASN A N 1
ATOM 655 C CA . ASN A 1 85 ? 4.477 6.957 -26.702 1.00 79.44 85 ASN A CA 1
ATOM 656 C C . ASN A 1 85 ? 5.675 7.893 -26.496 1.00 79.44 85 ASN A C 1
ATOM 658 O O . ASN A 1 85 ? 6.428 7.770 -25.530 1.00 79.44 85 ASN A O 1
ATOM 662 N N . ALA A 1 86 ? 5.854 8.841 -27.415 1.00 65.19 86 ALA A N 1
ATOM 663 C CA . ALA A 1 86 ? 6.725 9.995 -27.221 1.00 65.19 86 ALA A CA 1
ATOM 664 C C . ALA A 1 86 ? 5.845 11.161 -26.764 1.00 65.19 86 ALA A C 1
ATOM 666 O O . ALA A 1 86 ? 5.073 11.701 -27.554 1.00 65.19 86 ALA A O 1
ATOM 667 N N . SER A 1 87 ? 5.891 11.531 -25.486 1.00 59.06 87 SER A N 1
ATOM 668 C CA . SER A 1 87 ? 5.099 12.661 -24.985 1.00 59.06 87 SER A CA 1
ATOM 669 C C . SER A 1 87 ? 5.925 13.617 -24.130 1.00 59.06 87 SER A C 1
ATOM 671 O O . SER A 1 87 ? 6.813 13.178 -23.399 1.00 59.06 87 SER A O 1
ATOM 673 N N . PRO A 1 88 ? 5.663 14.935 -24.239 1.00 55.84 88 PRO A N 1
ATOM 674 C CA . PRO A 1 88 ? 6.412 15.958 -23.530 1.00 55.84 88 PRO A CA 1
ATOM 675 C C . PRO A 1 88 ? 6.146 15.914 -22.021 1.00 55.84 88 PRO A C 1
ATOM 677 O O . PRO A 1 88 ? 5.111 15.443 -21.551 1.00 55.84 88 PRO A O 1
ATOM 680 N N . LYS A 1 89 ? 7.123 16.430 -21.275 1.00 53.31 89 LYS A N 1
ATOM 681 C CA . LYS A 1 89 ? 7.216 16.439 -19.813 1.00 53.31 89 LYS A CA 1
ATOM 682 C C . LYS A 1 89 ? 6.038 17.191 -19.174 1.00 53.31 89 LYS A C 1
ATOM 684 O O . LYS A 1 89 ? 6.024 18.419 -19.159 1.00 53.31 89 LYS A O 1
ATOM 689 N N . ILE A 1 90 ? 5.052 16.470 -18.655 1.00 52.50 90 ILE A N 1
ATOM 690 C CA . ILE A 1 90 ? 3.950 17.005 -17.854 1.00 52.50 90 ILE A CA 1
ATOM 691 C C . ILE A 1 90 ? 3.757 16.079 -16.644 1.00 52.50 90 ILE A C 1
ATOM 693 O O . ILE A 1 90 ? 3.347 14.940 -16.814 1.00 52.50 90 ILE A O 1
ATOM 697 N N . ALA A 1 91 ? 4.051 16.612 -15.457 1.00 49.59 91 ALA A N 1
ATOM 698 C CA . ALA A 1 91 ? 4.038 15.998 -14.122 1.00 49.59 91 ALA A CA 1
ATOM 699 C C . ALA A 1 91 ? 5.306 15.211 -13.698 1.00 49.59 91 ALA A C 1
ATOM 701 O O . ALA A 1 91 ? 5.848 14.432 -14.483 1.00 49.59 91 ALA A O 1
ATOM 702 N N . PRO A 1 92 ? 5.817 15.445 -12.469 1.00 52.78 92 PRO A N 1
ATOM 703 C CA . PRO A 1 92 ? 6.824 14.587 -11.854 1.00 52.78 92 PRO A CA 1
ATOM 704 C C . PRO A 1 92 ? 6.226 13.198 -11.556 1.00 52.78 92 PRO A C 1
ATOM 706 O O . PRO A 1 92 ? 5.013 13.087 -11.356 1.00 52.78 92 PRO A O 1
ATOM 709 N N . PRO A 1 93 ? 7.048 12.138 -11.557 1.00 53.31 93 PRO A N 1
ATOM 710 C CA . PRO A 1 93 ? 6.586 10.791 -11.254 1.00 53.31 93 PRO A CA 1
ATOM 711 C C . PRO A 1 93 ? 6.133 10.717 -9.792 1.00 53.31 93 PRO A C 1
ATOM 713 O O . PRO A 1 93 ? 6.672 11.416 -8.939 1.00 53.31 93 PRO A O 1
ATOM 716 N N . ILE A 1 94 ? 5.166 9.846 -9.503 1.00 53.84 94 ILE A N 1
ATOM 717 C CA . ILE A 1 94 ? 4.866 9.457 -8.122 1.00 53.84 94 ILE A CA 1
ATOM 718 C C . ILE A 1 94 ? 6.049 8.614 -7.641 1.00 53.84 94 ILE A C 1
ATOM 720 O O . ILE A 1 94 ? 6.225 7.480 -8.093 1.00 53.84 94 ILE A O 1
ATOM 724 N N . ASP A 1 95 ? 6.878 9.178 -6.768 1.00 63.12 95 ASP A N 1
ATOM 725 C CA . ASP A 1 95 ? 7.994 8.476 -6.143 1.00 63.12 95 ASP A CA 1
ATOM 726 C C . ASP A 1 95 ? 7.645 8.167 -4.683 1.00 63.12 95 ASP A C 1
ATOM 728 O O . ASP A 1 95 ? 7.599 9.043 -3.823 1.00 63.12 95 ASP A O 1
ATOM 732 N N . VAL A 1 96 ? 7.398 6.886 -4.407 1.00 64.56 96 VAL A N 1
ATOM 733 C CA . VAL A 1 96 ? 7.034 6.380 -3.076 1.00 64.56 96 VAL A CA 1
ATOM 734 C C . VAL A 1 96 ? 8.149 6.624 -2.047 1.00 64.56 96 VAL A C 1
ATOM 736 O O . VAL A 1 96 ? 7.864 6.763 -0.856 1.00 64.56 96 VAL A O 1
ATOM 739 N N . LEU A 1 97 ? 9.420 6.675 -2.466 1.00 65.75 97 LEU A N 1
ATOM 740 C CA . LEU A 1 97 ? 10.532 7.007 -1.575 1.00 65.75 97 LEU A CA 1
ATOM 741 C C . LEU A 1 97 ? 10.607 8.508 -1.305 1.00 65.75 97 LEU A C 1
ATOM 743 O O . LEU A 1 97 ? 10.880 8.882 -0.165 1.00 65.75 97 LEU A O 1
ATOM 747 N N . GLU A 1 98 ? 10.333 9.361 -2.294 1.00 68.19 98 GLU A N 1
ATOM 748 C CA . GLU A 1 98 ? 10.204 10.806 -2.056 1.00 68.19 98 GLU A CA 1
ATOM 749 C C . GLU A 1 98 ? 9.013 11.105 -1.145 1.00 68.19 98 GLU A C 1
ATOM 751 O O . GLU A 1 98 ? 9.175 11.823 -0.165 1.00 68.19 98 GLU A O 1
ATOM 756 N N . GLU A 1 99 ? 7.857 10.488 -1.387 1.00 70.50 99 GLU A N 1
ATOM 757 C CA . GLU A 1 99 ? 6.671 10.557 -0.527 1.00 70.50 99 GLU A CA 1
ATOM 758 C C . GLU A 1 99 ? 6.974 10.102 0.906 1.00 70.50 99 GLU A C 1
ATOM 760 O O . GLU A 1 99 ? 6.590 10.754 1.880 1.00 70.50 99 GLU A O 1
ATOM 765 N N . ARG A 1 100 ? 7.713 8.999 1.059 1.00 71.06 100 ARG A N 1
ATOM 766 C CA . ARG A 1 100 ? 8.168 8.522 2.365 1.00 71.06 100 ARG A CA 1
ATOM 767 C C . ARG A 1 100 ? 9.117 9.515 3.033 1.00 71.06 100 ARG A C 1
ATOM 769 O O . ARG A 1 100 ? 8.961 9.782 4.220 1.00 71.06 100 ARG A O 1
ATOM 776 N N . HIS A 1 101 ? 10.101 10.041 2.311 1.00 71.69 101 HIS A N 1
ATOM 777 C CA . HIS A 1 101 ? 11.033 11.025 2.858 1.00 71.69 101 HIS A CA 1
ATOM 778 C C . HIS A 1 101 ? 10.332 12.329 3.230 1.00 71.69 101 HIS A C 1
ATOM 780 O O . HIS A 1 101 ? 10.649 12.914 4.263 1.00 71.69 101 HIS A O 1
ATOM 786 N N . ALA A 1 102 ? 9.363 12.755 2.425 1.00 71.06 102 ALA A N 1
ATOM 787 C CA . ALA A 1 102 ? 8.511 13.902 2.676 1.00 71.06 102 ALA A CA 1
ATOM 788 C C . ALA A 1 102 ? 7.722 13.707 3.983 1.00 71.06 102 ALA A C 1
ATOM 790 O O . ALA A 1 102 ? 7.810 14.552 4.875 1.00 71.06 102 ALA A O 1
ATOM 791 N N . LEU A 1 103 ? 7.088 12.539 4.167 1.00 72.06 103 LEU A N 1
ATOM 792 C CA . LEU A 1 103 ? 6.451 12.148 5.432 1.00 72.06 103 LEU A CA 1
ATOM 793 C C . LEU A 1 103 ? 7.433 12.165 6.611 1.00 72.06 103 LEU A C 1
ATOM 795 O O . LEU A 1 103 ? 7.156 12.803 7.620 1.00 72.06 103 LEU A O 1
ATOM 799 N N . GLU A 1 104 ? 8.593 11.512 6.487 1.00 76.44 104 GLU A N 1
ATOM 800 C CA . GLU A 1 104 ? 9.612 11.449 7.549 1.00 76.44 104 GLU A CA 1
ATOM 801 C C . GLU A 1 104 ? 10.156 12.838 7.940 1.00 76.44 104 GLU A C 1
ATOM 803 O O . GLU A 1 104 ? 10.591 13.035 9.075 1.00 76.44 104 GLU A O 1
ATOM 808 N N . GLN A 1 105 ? 10.132 13.803 7.018 1.00 75.94 105 GLN A N 1
ATOM 809 C CA . GLN A 1 105 ? 10.564 15.187 7.239 1.00 75.94 105 GLN A CA 1
ATOM 810 C C . GLN A 1 105 ? 9.412 16.131 7.619 1.00 75.94 105 GLN A C 1
ATOM 812 O O . GLN A 1 105 ? 9.661 17.307 7.888 1.00 75.94 105 GLN A O 1
ATOM 817 N N . GLY A 1 106 ? 8.165 15.647 7.630 1.00 71.12 106 GLY A N 1
ATOM 818 C CA . GLY A 1 106 ? 6.968 16.468 7.822 1.00 71.12 106 GLY A CA 1
ATOM 819 C C . GLY A 1 106 ? 6.732 17.490 6.703 1.00 71.12 106 GLY A C 1
ATOM 820 O O . GLY A 1 106 ? 5.997 18.455 6.905 1.00 71.12 106 GLY A O 1
ATOM 821 N N . ASN A 1 107 ? 7.368 17.310 5.543 1.00 76.94 107 ASN A N 1
ATOM 822 C CA . ASN A 1 107 ? 7.128 18.130 4.366 1.00 76.94 107 ASN A CA 1
ATOM 823 C C . ASN A 1 107 ? 5.957 17.526 3.593 1.00 76.94 107 ASN A C 1
ATOM 825 O O . ASN A 1 107 ? 6.060 16.428 3.061 1.00 76.94 107 ASN A O 1
ATOM 829 N N . LEU A 1 108 ? 4.840 18.237 3.555 1.00 75.69 108 LEU A N 1
ATOM 830 C CA . LEU A 1 108 ? 3.602 17.798 2.924 1.00 75.69 108 LEU A CA 1
ATOM 831 C C . LEU A 1 108 ? 3.303 18.626 1.655 1.00 75.69 108 LEU A C 1
ATOM 833 O O . LEU A 1 108 ? 2.186 18.605 1.134 1.00 75.69 108 LEU A O 1
ATOM 837 N N . ASP A 1 109 ? 4.300 19.355 1.140 1.00 66.88 109 ASP A N 1
ATOM 838 C CA . ASP A 1 109 ? 4.182 20.150 -0.077 1.00 66.88 109 ASP A CA 1
ATOM 839 C C . ASP A 1 109 ? 4.210 19.228 -1.305 1.00 66.88 109 ASP A C 1
ATOM 841 O O . ASP A 1 109 ? 5.098 18.391 -1.457 1.00 66.88 109 ASP A O 1
ATOM 845 N N . GLY A 1 110 ? 3.242 19.387 -2.211 1.00 60.69 110 GLY A N 1
ATOM 846 C CA . GLY A 1 110 ? 3.143 18.566 -3.427 1.00 60.69 110 GLY A CA 1
ATOM 847 C C . GLY A 1 110 ? 2.303 17.296 -3.280 1.00 60.69 110 GLY A C 1
ATOM 848 O O . GLY A 1 110 ? 2.139 16.562 -4.254 1.00 60.69 110 GLY A O 1
ATOM 849 N N . ILE A 1 111 ? 1.706 17.069 -2.108 1.00 65.69 111 ILE A N 1
ATOM 850 C CA . ILE A 1 111 ? 0.626 16.091 -1.955 1.00 65.69 111 ILE A CA 1
ATOM 851 C C . ILE A 1 111 ? -0.546 16.529 -2.833 1.00 65.69 111 ILE A C 1
ATOM 853 O O . ILE A 1 111 ? -0.828 17.723 -2.958 1.00 65.69 111 ILE A O 1
ATOM 857 N N . GLY A 1 112 ? -1.224 15.562 -3.457 1.00 65.25 112 GLY A N 1
ATOM 858 C CA . GLY A 1 112 ? -2.446 15.813 -4.219 1.00 65.25 112 GLY A CA 1
ATOM 859 C C . GLY A 1 112 ? -3.513 16.572 -3.416 1.00 65.25 112 GLY A C 1
ATOM 860 O O . GLY A 1 112 ? -3.392 16.783 -2.214 1.00 65.25 112 GLY A O 1
ATOM 861 N N . GLU A 1 113 ? -4.587 16.983 -4.085 1.00 76.25 113 GLU A N 1
ATOM 862 C CA . GLU A 1 113 ? -5.627 17.830 -3.490 1.00 76.25 113 GLU A CA 1
ATOM 863 C C . GLU A 1 113 ? -6.249 17.202 -2.221 1.00 76.25 113 GLU A C 1
ATOM 865 O O . GLU A 1 113 ? -7.040 16.257 -2.292 1.00 76.25 113 GLU A O 1
ATOM 870 N N . VAL A 1 114 ? -5.900 17.741 -1.047 1.00 82.31 114 VAL A N 1
ATOM 871 C CA . VAL A 1 114 ? -6.510 17.385 0.242 1.00 82.31 114 VAL A CA 1
ATOM 872 C C . VAL A 1 114 ? -7.693 18.314 0.486 1.00 82.31 114 VAL A C 1
ATOM 874 O O . VAL A 1 114 ? -7.553 19.533 0.432 1.00 82.31 114 VAL A O 1
ATOM 877 N N . ILE A 1 115 ? -8.865 17.748 0.776 1.00 86.00 115 ILE A N 1
ATOM 878 C CA . ILE A 1 115 ? -10.080 18.512 1.083 1.00 86.00 115 ILE A CA 1
ATOM 879 C C . ILE A 1 115 ? -10.549 18.148 2.489 1.00 86.00 115 ILE A C 1
ATOM 881 O O . ILE A 1 115 ? -10.932 17.006 2.747 1.00 86.00 115 ILE A O 1
ATOM 885 N N . TYR A 1 116 ? -10.586 19.136 3.380 1.00 89.25 116 TYR A N 1
ATOM 886 C CA . TYR A 1 116 ? -11.070 18.999 4.750 1.00 89.25 116 TYR A CA 1
ATOM 887 C C . TYR A 1 116 ? -12.267 19.921 4.985 1.00 89.25 116 TYR A C 1
ATOM 889 O O . TYR A 1 116 ? -12.230 21.103 4.659 1.00 89.25 116 TYR A O 1
ATOM 897 N N . GLU A 1 117 ? -13.373 19.373 5.496 1.00 87.75 117 GLU A N 1
ATOM 898 C CA . GLU A 1 117 ? -14.625 20.120 5.724 1.00 87.75 117 GLU A CA 1
ATOM 899 C C . GLU A 1 117 ? -15.094 20.936 4.501 1.00 87.75 117 GLU A C 1
ATOM 901 O O . GLU A 1 117 ? -15.545 22.075 4.617 1.00 87.75 117 GLU A O 1
ATOM 906 N N . GLN A 1 118 ? -15.001 20.323 3.313 1.00 87.62 118 GLN A N 1
ATOM 907 C CA . GLN A 1 118 ? -15.354 20.928 2.018 1.00 87.62 118 GLN A CA 1
ATOM 908 C C . GLN A 1 118 ? -14.472 22.122 1.612 1.00 87.62 118 GLN A C 1
ATOM 910 O O . GLN A 1 118 ? -14.847 22.888 0.724 1.00 87.62 118 GLN A O 1
ATOM 915 N N . LYS A 1 119 ? -13.298 22.276 2.232 1.00 90.19 119 LYS A N 1
ATOM 916 C CA . LYS A 1 119 ? -12.304 23.289 1.880 1.00 90.19 119 LYS A CA 1
ATOM 917 C C . LYS A 1 119 ? -11.007 22.616 1.426 1.00 90.19 119 LYS A C 1
ATOM 919 O O . LYS A 1 119 ? -10.545 21.707 2.116 1.00 90.19 119 LYS A O 1
ATOM 924 N N . PRO A 1 120 ? -10.434 23.022 0.283 1.00 89.62 120 PRO A N 1
ATOM 925 C CA . PRO A 1 120 ? -9.122 22.540 -0.124 1.00 89.62 120 PRO A CA 1
ATOM 926 C C . PRO A 1 120 ? -8.055 23.072 0.840 1.00 89.62 120 PRO A C 1
ATOM 928 O O . PRO A 1 120 ? -8.103 24.243 1.214 1.00 89.62 120 PRO A O 1
ATOM 931 N N . CYS A 1 121 ? -7.118 22.212 1.227 1.00 88.25 121 CYS A N 1
ATOM 932 C CA . CYS A 1 121 ? -5.903 22.593 1.938 1.00 88.25 121 CYS A CA 1
ATOM 933 C C . CYS A 1 121 ? -4.856 23.051 0.916 1.00 88.25 121 CYS A C 1
ATOM 935 O O . CYS A 1 121 ? -4.634 22.369 -0.086 1.00 88.25 121 CYS A O 1
ATOM 937 N N . LEU A 1 122 ? -4.232 24.201 1.153 1.00 85.50 122 LEU A N 1
ATOM 938 C CA . LEU A 1 122 ? -3.351 24.866 0.188 1.00 85.50 122 LEU A CA 1
ATOM 939 C C . LEU A 1 122 ? -1.859 24.666 0.473 1.00 85.50 122 LEU A C 1
ATOM 941 O O . LEU A 1 122 ? -1.043 24.849 -0.430 1.00 85.50 122 LEU A O 1
ATOM 945 N N . ASP A 1 123 ? -1.503 24.310 1.706 1.00 85.50 123 ASP A N 1
ATOM 946 C CA . ASP A 1 123 ? -0.119 24.128 2.139 1.00 85.50 123 ASP A CA 1
ATOM 947 C C . ASP A 1 123 ? 0.031 23.013 3.189 1.00 85.50 123 ASP A C 1
ATOM 949 O O . ASP A 1 123 ? -0.948 22.500 3.745 1.00 85.50 123 ASP A O 1
ATOM 953 N N . SER A 1 124 ? 1.283 22.645 3.480 1.00 85.62 124 SER A N 1
ATOM 954 C CA . SER A 1 124 ? 1.628 21.637 4.490 1.00 85.62 124 SER A CA 1
ATOM 955 C C . SER A 1 124 ? 1.024 21.896 5.875 1.00 85.62 124 SER A C 1
ATOM 957 O O . SER A 1 124 ? 0.696 20.947 6.596 1.00 85.62 124 SER A O 1
ATOM 959 N N . ALA A 1 125 ? 0.886 23.162 6.281 1.00 87.50 125 ALA A N 1
ATOM 960 C CA . ALA A 1 125 ? 0.383 23.516 7.604 1.00 87.50 125 ALA A CA 1
ATOM 961 C C . ALA A 1 125 ? -1.131 23.285 7.693 1.00 87.50 125 ALA A C 1
ATOM 963 O O . ALA A 1 125 ? -1.607 22.719 8.679 1.00 87.50 125 ALA A O 1
ATOM 964 N N . GLU A 1 126 ? -1.878 23.653 6.651 1.00 89.56 126 GLU A N 1
ATOM 965 C CA . GLU A 1 126 ? 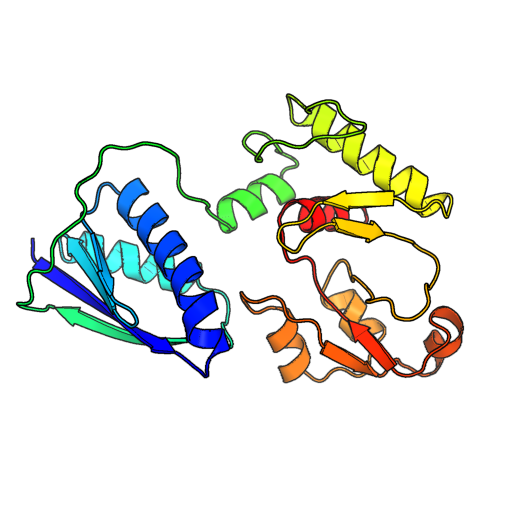-3.308 23.372 6.535 1.00 89.56 126 GLU A CA 1
ATOM 966 C C . GLU A 1 126 ? -3.588 21.868 6.456 1.00 89.56 126 GLU A C 1
ATOM 968 O O . GLU A 1 126 ? -4.509 21.389 7.122 1.00 89.56 126 GLU A O 1
ATOM 973 N N . ILE A 1 127 ? -2.773 21.112 5.709 1.00 88.69 127 ILE A N 1
ATOM 974 C CA . ILE A 1 127 ? -2.871 19.647 5.6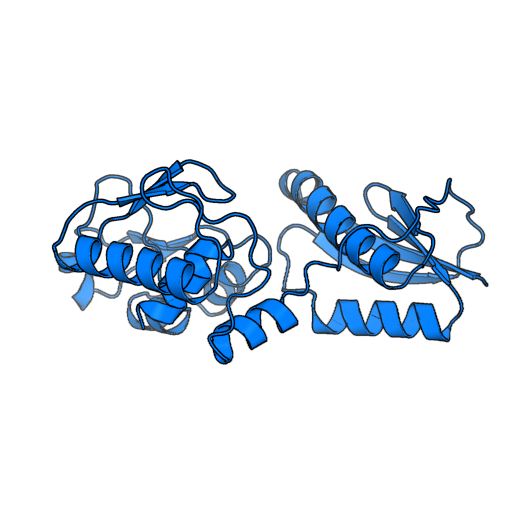42 1.00 88.69 127 ILE A CA 1
ATOM 975 C C . ILE A 1 127 ? -2.647 19.048 7.035 1.00 88.69 127 ILE A C 1
ATOM 977 O O . ILE A 1 127 ? -3.487 18.298 7.531 1.00 88.69 127 ILE A O 1
ATOM 981 N N . THR A 1 128 ? -1.557 19.421 7.709 1.00 88.69 128 THR A N 1
ATOM 982 C CA . THR A 1 128 ? -1.258 18.934 9.066 1.00 88.69 128 THR A CA 1
ATOM 983 C C . THR A 1 128 ? -2.394 19.266 10.032 1.00 88.69 128 THR A C 1
ATOM 985 O O . THR A 1 128 ? -2.849 18.403 10.781 1.00 88.69 128 THR A O 1
ATOM 988 N N . HIS A 1 129 ? -2.907 20.499 9.987 1.00 90.75 129 HIS A N 1
ATOM 989 C CA . HIS A 1 129 ? -4.022 20.926 10.827 1.00 90.75 129 HIS A CA 1
ATOM 990 C C . HIS A 1 129 ? -5.292 20.102 10.575 1.00 90.75 129 HIS A C 1
ATOM 992 O O . HIS A 1 129 ? -5.951 19.688 11.531 1.00 90.75 129 HIS A O 1
ATOM 998 N N . ALA A 1 130 ? -5.613 19.817 9.311 1.00 92.19 130 ALA A N 1
ATOM 999 C CA . ALA A 1 130 ? -6.742 18.973 8.944 1.00 92.19 130 ALA A CA 1
ATOM 1000 C C . ALA A 1 130 ? -6.614 17.557 9.525 1.00 92.19 130 ALA A C 1
ATOM 1002 O O . ALA A 1 130 ? -7.549 17.065 10.159 1.00 92.19 130 ALA A O 1
ATOM 1003 N N . PHE A 1 131 ? -5.454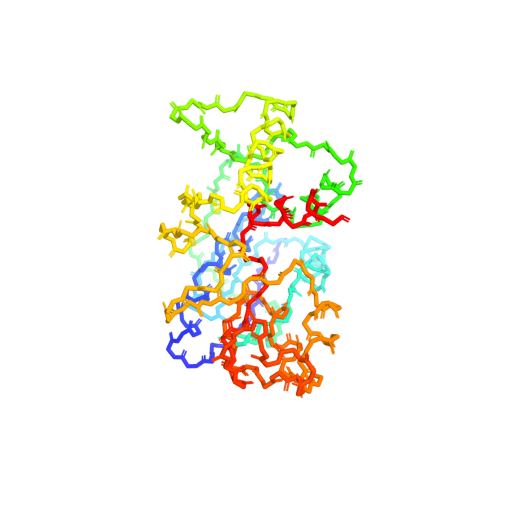 16.911 9.367 1.00 91.81 131 PHE A N 1
ATOM 1004 C CA . PHE A 1 131 ? -5.230 15.565 9.898 1.00 91.81 131 PHE A CA 1
ATOM 1005 C C . PHE A 1 131 ? -5.215 15.525 11.433 1.00 91.81 131 PHE A C 1
ATOM 1007 O O . PHE A 1 131 ? -5.821 14.623 12.011 1.00 91.81 131 PHE A O 1
ATOM 1014 N N . CYS A 1 132 ? -4.630 16.522 12.105 1.00 92.25 132 CYS A N 1
ATOM 1015 C CA . CYS A 1 132 ? -4.744 16.659 13.561 1.00 92.25 132 CYS A CA 1
ATOM 1016 C C . CYS A 1 132 ? -6.209 16.804 14.000 1.00 92.25 132 CYS A C 1
ATOM 1018 O O . CYS A 1 132 ? -6.640 16.132 14.933 1.00 92.25 132 CYS A O 1
ATOM 1020 N N . GLY A 1 133 ? -7.009 17.598 13.280 1.00 93.44 133 GLY A N 1
ATOM 1021 C CA . GLY A 1 133 ? -8.446 17.720 13.537 1.00 93.44 133 GLY A CA 1
ATOM 1022 C C . GLY A 1 133 ? -9.203 16.397 13.373 1.00 93.44 133 GLY A C 1
ATOM 1023 O O . GLY A 1 133 ? -10.105 16.095 14.157 1.00 93.44 133 GLY A O 1
ATOM 1024 N N . ILE A 1 134 ? -8.823 15.565 12.397 1.00 93.75 134 ILE A N 1
ATOM 1025 C CA . ILE A 1 134 ? -9.364 14.205 12.243 1.00 93.75 134 ILE A CA 1
ATOM 1026 C C . ILE A 1 134 ? -8.998 13.337 13.454 1.00 93.75 134 ILE A C 1
ATOM 1028 O O . ILE A 1 134 ? -9.880 12.680 14.012 1.00 93.75 134 ILE A O 1
ATOM 1032 N N . LEU A 1 135 ? -7.730 13.344 13.878 1.00 93.06 135 LEU A N 1
ATOM 1033 C CA . LEU A 1 135 ? -7.254 12.572 15.030 1.00 93.06 135 LEU A CA 1
ATOM 1034 C C . LEU A 1 135 ? -7.964 12.985 16.323 1.00 93.06 135 LEU A C 1
ATOM 1036 O O . LEU A 1 135 ? -8.460 12.116 17.036 1.00 93.06 135 LEU A O 1
ATOM 1040 N N . ASP A 1 136 ? -8.103 14.286 16.582 1.00 94.19 136 ASP A N 1
ATOM 1041 C CA . ASP A 1 136 ? -8.814 14.809 17.753 1.00 94.19 136 ASP A CA 1
ATOM 1042 C C . ASP A 1 136 ? -10.263 14.308 17.798 1.00 94.19 136 ASP A C 1
ATOM 1044 O O . ASP A 1 136 ? -10.762 13.871 18.839 1.00 94.19 136 ASP A O 1
ATOM 1048 N N . ARG A 1 137 ? -10.952 14.314 16.651 1.00 94.56 137 ARG A N 1
ATOM 1049 C CA . ARG A 1 137 ? -12.328 13.808 16.544 1.00 94.56 137 ARG A CA 1
ATOM 1050 C C . ARG A 1 137 ? -12.400 12.307 16.812 1.00 94.56 137 ARG A C 1
ATOM 1052 O O . ARG A 1 137 ? -13.269 11.866 17.567 1.00 94.56 137 ARG A O 1
ATOM 1059 N N . LEU A 1 138 ? -11.480 11.529 16.245 1.00 93.19 138 LEU A N 1
ATOM 1060 C CA . LEU A 1 138 ? -11.394 10.086 16.476 1.00 93.19 138 LEU A CA 1
ATOM 1061 C C . LEU A 1 138 ? -11.101 9.761 17.953 1.00 93.19 138 LEU A C 1
ATOM 1063 O O . LEU A 1 138 ? -11.771 8.907 18.537 1.00 93.19 138 LEU A O 1
ATOM 1067 N N . GLN A 1 139 ? -10.186 10.495 18.595 1.00 91.44 139 GLN A N 1
ATOM 1068 C CA . GLN A 1 139 ? -9.877 10.371 20.027 1.00 91.44 139 GLN A CA 1
ATOM 1069 C C . GLN A 1 139 ? -11.081 10.715 20.915 1.00 91.44 139 GLN A C 1
ATOM 1071 O O . GLN A 1 139 ? -11.313 10.073 21.941 1.00 91.44 139 GLN A O 1
ATOM 1076 N N . GLN A 1 140 ? -11.911 11.669 20.487 1.00 93.75 140 GLN A N 1
ATOM 1077 C CA . GLN A 1 140 ? -13.198 11.987 21.115 1.00 93.75 140 GLN A CA 1
ATOM 1078 C C . GLN A 1 140 ? -14.300 10.955 20.812 1.00 93.75 140 GLN A C 1
ATOM 1080 O O . GLN A 1 140 ? -15.463 11.181 21.151 1.00 93.75 140 GLN A O 1
ATOM 1085 N N . LYS A 1 141 ? -13.953 9.812 20.202 1.00 91.44 141 LYS A N 1
ATOM 1086 C CA . LYS A 1 141 ? -14.866 8.735 19.786 1.00 91.44 141 LYS A CA 1
ATOM 1087 C C . LYS A 1 141 ? -15.920 9.186 18.772 1.00 91.44 141 LYS A C 1
ATOM 1089 O O . LYS A 1 141 ? -16.986 8.581 18.676 1.00 91.44 141 LYS A O 1
ATOM 1094 N N . GLN A 1 142 ? -15.642 10.252 18.026 1.00 93.62 142 GLN A N 1
ATOM 1095 C CA . GLN A 1 142 ? -16.480 10.664 16.909 1.00 93.62 142 GLN A CA 1
ATOM 1096 C C . GLN A 1 142 ? -16.115 9.865 15.661 1.00 93.62 142 GLN A C 1
ATOM 1098 O O . GLN A 1 142 ? -14.979 9.429 15.487 1.00 93.62 142 GLN A O 1
ATOM 1103 N N . HIS A 1 143 ? -17.085 9.711 14.765 1.00 93.69 143 HIS A N 1
ATOM 1104 C CA . HIS A 1 143 ? -16.854 9.094 13.467 1.00 93.69 143 HIS A CA 1
ATOM 1105 C C . HIS A 1 143 ? -16.448 10.155 12.441 1.00 93.69 143 HIS A C 1
ATOM 1107 O O . HIS A 1 143 ? -16.993 11.267 12.426 1.00 93.69 143 HIS A O 1
ATOM 1113 N N . VAL A 1 144 ? -15.520 9.798 11.556 1.00 93.81 144 VAL A N 1
ATOM 1114 C CA . VAL A 1 144 ? -15.047 10.676 10.479 1.00 93.81 144 VAL A CA 1
ATOM 1115 C C . VAL A 1 144 ? -15.247 9.979 9.141 1.00 93.81 144 VAL A C 1
ATOM 1117 O O . VAL A 1 144 ? -14.831 8.840 8.965 1.00 93.81 144 VAL A O 1
ATOM 1120 N N . ILE A 1 145 ? -15.892 10.658 8.192 1.00 94.25 145 ILE A N 1
ATOM 1121 C CA . ILE A 1 145 ? -16.049 10.156 6.824 1.00 94.25 145 ILE A CA 1
ATOM 1122 C C . ILE A 1 145 ? -14.837 10.604 6.013 1.00 94.25 145 ILE A C 1
ATOM 1124 O O . ILE A 1 145 ? -14.540 11.797 5.959 1.00 94.25 145 ILE A O 1
ATOM 1128 N N . VAL A 1 146 ? -14.168 9.655 5.368 1.00 92.31 146 VAL A N 1
ATOM 1129 C CA . VAL A 1 146 ? -12.991 9.891 4.529 1.00 92.31 146 VAL A CA 1
ATOM 1130 C C . VAL A 1 146 ? -13.217 9.321 3.136 1.00 92.31 146 VAL A C 1
ATOM 1132 O O . VAL A 1 146 ? -13.826 8.263 2.972 1.00 92.31 146 VAL A O 1
ATOM 1135 N N . LYS A 1 147 ? -12.721 10.020 2.116 1.00 90.38 147 LYS A N 1
ATOM 1136 C CA . LYS A 1 147 ? -12.636 9.503 0.750 1.00 90.38 147 LYS A CA 1
ATOM 1137 C C . LYS A 1 147 ? -11.200 9.053 0.506 1.00 90.38 147 LYS A C 1
ATOM 1139 O O . LYS A 1 147 ? -10.278 9.843 0.656 1.00 90.38 147 LYS A O 1
ATOM 1144 N N . THR A 1 148 ? -11.049 7.796 0.129 1.00 88.62 148 THR A N 1
ATOM 1145 C CA . THR A 1 148 ? -9.778 7.109 -0.130 1.00 88.62 148 THR A CA 1
ATOM 1146 C C . THR A 1 148 ? -9.681 6.739 -1.607 1.00 88.62 148 THR A C 1
ATOM 1148 O O . THR A 1 148 ? -10.661 6.868 -2.356 1.00 88.62 148 THR A O 1
ATOM 1151 N N . SER A 1 149 ? -8.542 6.184 -2.019 1.00 83.25 149 SER A N 1
ATOM 1152 C CA . SER A 1 149 ? -8.391 5.576 -3.350 1.00 83.25 149 SER A CA 1
ATOM 1153 C C . SER A 1 149 ? -9.365 4.412 -3.602 1.00 83.25 149 SER A C 1
ATOM 1155 O O . SER A 1 149 ? -9.680 4.111 -4.751 1.00 83.25 149 SER A O 1
ATOM 1157 N N . ARG A 1 150 ? -9.903 3.787 -2.542 1.00 86.06 150 ARG A N 1
ATOM 1158 C CA . ARG A 1 150 ? -10.824 2.634 -2.604 1.00 86.06 150 ARG A CA 1
ATOM 1159 C C . ARG A 1 150 ? -12.279 2.983 -2.294 1.00 86.06 150 ARG A C 1
ATOM 1161 O O . ARG A 1 150 ? -13.077 2.085 -2.031 1.00 86.06 150 ARG A O 1
ATOM 1168 N N . GLY A 1 151 ? -12.632 4.267 -2.290 1.00 89.12 151 GLY A N 1
ATOM 1169 C CA . GLY A 1 151 ? -13.994 4.737 -2.029 1.00 89.12 151 GLY A CA 1
ATOM 1170 C C . GLY A 1 151 ? -14.145 5.495 -0.713 1.00 89.12 151 GLY A C 1
ATOM 1171 O O . GLY A 1 151 ? -13.176 5.993 -0.143 1.00 89.12 151 GLY A O 1
ATOM 1172 N N . ILE A 1 152 ? -15.390 5.643 -0.263 1.00 92.38 152 ILE A N 1
ATOM 1173 C CA . ILE A 1 152 ? -15.742 6.444 0.914 1.00 92.38 152 ILE A CA 1
ATOM 1174 C C . ILE A 1 152 ? -15.943 5.514 2.108 1.00 92.38 152 ILE A C 1
ATOM 1176 O O . ILE A 1 152 ? -16.742 4.582 2.033 1.00 92.38 152 ILE A O 1
ATOM 1180 N N . TYR A 1 153 ? -15.251 5.797 3.208 1.00 93.25 153 TYR A N 1
ATOM 1181 C CA . TYR A 1 153 ? -15.279 4.999 4.429 1.00 93.25 153 TYR A CA 1
ATOM 1182 C C . TYR A 1 153 ? -15.567 5.860 5.653 1.00 93.25 153 TYR A C 1
ATOM 1184 O O . TYR A 1 153 ? -15.305 7.062 5.670 1.00 93.25 153 TYR A O 1
ATOM 1192 N N . THR A 1 154 ? -16.073 5.214 6.699 1.00 94.75 154 THR A N 1
ATOM 1193 C CA . THR A 1 154 ? -16.223 5.807 8.027 1.00 94.75 154 THR A CA 1
ATOM 1194 C C . THR A 1 154 ? -15.121 5.268 8.929 1.00 94.75 154 THR A C 1
ATOM 1196 O O . THR A 1 154 ? -15.064 4.066 9.180 1.00 94.75 154 THR A O 1
ATOM 1199 N N . LEU A 1 155 ? -14.263 6.154 9.425 1.00 94.25 155 LEU A N 1
ATOM 1200 C CA . LEU A 1 155 ? -13.256 5.843 10.433 1.00 94.25 155 LEU A CA 1
ATOM 1201 C C . LEU A 1 155 ? -13.852 5.986 11.835 1.00 94.25 155 LEU A C 1
ATOM 1203 O O . LEU A 1 155 ? -14.597 6.932 12.110 1.00 94.25 155 LEU A O 1
ATOM 1207 N N . SER A 1 156 ? -13.497 5.052 12.716 1.00 92.69 156 SER A N 1
ATOM 1208 C CA . SER A 1 156 ? -13.876 5.057 14.128 1.00 92.69 156 SER A CA 1
ATOM 1209 C C . SER A 1 156 ? -12.794 4.401 14.989 1.00 92.69 156 SER A C 1
ATOM 1211 O O . SER A 1 156 ? -12.173 3.427 14.568 1.00 92.69 156 SER A O 1
ATOM 1213 N N . CYS A 1 157 ? -12.605 4.907 16.211 1.00 90.50 157 CYS A N 1
ATOM 1214 C CA . CYS A 1 157 ? -11.825 4.240 17.262 1.00 90.50 157 CYS A CA 1
ATOM 1215 C C . CYS A 1 157 ? -12.671 3.281 18.118 1.00 90.50 157 CYS A C 1
ATOM 1217 O O . CYS A 1 157 ? -12.145 2.636 19.023 1.00 90.50 157 CYS A O 1
ATOM 1219 N N . THR A 1 158 ? -13.980 3.195 17.871 1.00 87.25 158 THR A N 1
ATOM 1220 C CA . THR A 1 158 ? -14.859 2.180 18.461 1.00 87.25 158 THR A CA 1
ATOM 1221 C C . THR A 1 158 ? -15.162 1.090 17.431 1.00 87.25 158 THR A C 1
ATOM 1223 O O . THR A 1 158 ? -15.388 1.416 16.261 1.00 87.25 158 THR A O 1
ATOM 1226 N N . PRO A 1 159 ? -15.190 -0.195 17.833 1.00 84.12 159 PRO A N 1
ATOM 1227 C CA . PRO A 1 159 ? -15.562 -1.276 16.929 1.00 84.12 159 PRO A CA 1
ATOM 1228 C C . PRO A 1 159 ? -16.945 -1.037 16.320 1.00 84.12 159 PRO A C 1
ATOM 1230 O O . PRO A 1 159 ? -17.910 -0.756 17.034 1.00 84.12 159 PRO A O 1
ATOM 1233 N N . LEU A 1 160 ? -17.034 -1.162 14.997 1.00 85.50 160 LEU A N 1
ATOM 1234 C CA . LEU A 1 160 ? -18.291 -1.140 14.256 1.00 85.50 160 LEU A CA 1
ATOM 1235 C C . LEU A 1 160 ? -18.584 -2.548 13.723 1.00 85.50 160 LEU A C 1
ATOM 1237 O O . LEU A 1 160 ? -17.665 -3.289 13.365 1.00 85.50 160 LEU A O 1
ATOM 1241 N N . GLU A 1 161 ? -19.858 -2.926 13.644 1.00 82.50 161 GLU A N 1
ATOM 1242 C CA . GLU A 1 161 ? -20.244 -4.206 13.042 1.00 82.50 161 GLU A CA 1
ATOM 1243 C C . GLU A 1 161 ? -19.780 -4.293 11.582 1.00 82.50 161 GLU A C 1
ATOM 1245 O O . GLU A 1 161 ? -19.889 -3.329 10.824 1.00 82.50 161 GLU A O 1
ATOM 1250 N N . ASN A 1 162 ? -19.271 -5.465 11.184 1.00 83.75 162 ASN A N 1
ATOM 1251 C CA . ASN A 1 162 ? -18.759 -5.737 9.834 1.00 83.75 162 ASN A CA 1
ATOM 1252 C C . ASN A 1 162 ? -17.665 -4.759 9.367 1.00 83.75 162 ASN A C 1
ATOM 1254 O O . ASN A 1 162 ? -17.512 -4.516 8.170 1.00 83.75 162 ASN A O 1
ATOM 1258 N N . SER A 1 163 ? -16.901 -4.193 10.306 1.00 90.94 163 SER A N 1
ATOM 1259 C CA . SER A 1 163 ? -15.800 -3.287 9.992 1.00 90.94 163 SER A CA 1
ATOM 1260 C C . SER A 1 163 ? -14.459 -4.001 9.846 1.00 90.94 163 SER A C 1
ATOM 1262 O O . SER A 1 163 ? -14.194 -5.069 10.401 1.00 90.94 163 SER A O 1
ATOM 1264 N N . SER A 1 164 ? -13.596 -3.368 9.066 1.00 93.56 164 SER A N 1
ATOM 1265 C CA . SER A 1 164 ? -12.178 -3.674 8.952 1.00 93.56 164 SER A CA 1
ATOM 1266 C C . SER A 1 164 ? -11.377 -2.886 9.982 1.00 93.56 164 SER A C 1
ATOM 1268 O O . SER A 1 164 ? -11.648 -1.702 10.183 1.00 93.56 164 SER A O 1
ATOM 1270 N N . VAL A 1 165 ? -10.325 -3.478 10.536 1.00 94.38 165 VAL A N 1
ATOM 1271 C CA . VAL A 1 165 ? -9.389 -2.783 11.423 1.00 94.38 165 VAL A CA 1
ATOM 1272 C C . VAL A 1 165 ? -8.212 -2.269 10.600 1.00 94.38 165 VAL A C 1
ATOM 1274 O O . VAL A 1 165 ? -7.415 -3.051 10.079 1.00 94.38 165 VAL A O 1
ATOM 1277 N N . LEU A 1 166 ? -8.115 -0.944 10.480 1.00 94.19 166 LEU A N 1
ATOM 1278 C CA . LEU A 1 166 ? -6.941 -0.270 9.935 1.00 94.19 166 LEU A CA 1
ATOM 1279 C C . LEU A 1 166 ? -5.885 -0.151 11.035 1.00 94.19 166 LEU A C 1
ATOM 1281 O O . LEU A 1 166 ? -6.100 0.534 12.033 1.00 94.19 166 LEU A O 1
ATOM 1285 N N . PHE A 1 167 ? -4.751 -0.812 10.847 1.00 93.44 167 PHE A N 1
ATOM 1286 C CA . PHE A 1 167 ? -3.596 -0.662 11.722 1.00 93.44 167 PHE A CA 1
ATOM 1287 C C . PHE A 1 167 ? -2.639 0.363 11.134 1.00 93.44 167 PHE A C 1
ATOM 1289 O O . PHE A 1 167 ? -2.466 0.407 9.920 1.00 93.44 167 PHE A O 1
ATOM 1296 N N . MET A 1 168 ? -1.993 1.152 11.990 1.00 90.12 168 MET A N 1
ATOM 1297 C CA . MET A 1 168 ? -1.086 2.215 11.540 1.00 90.12 168 MET A CA 1
ATOM 1298 C C . MET A 1 168 ? 0.251 1.666 11.040 1.00 90.12 168 MET A C 1
ATOM 1300 O O . MET A 1 168 ? 0.850 2.221 10.124 1.00 90.12 168 MET A O 1
ATOM 1304 N N . ASP A 1 169 ? 0.689 0.532 11.585 1.00 89.62 169 ASP A N 1
ATOM 1305 C CA . ASP A 1 169 ? 1.914 -0.134 11.171 1.00 89.62 169 ASP A CA 1
ATOM 1306 C C . ASP A 1 169 ? 1.826 -1.663 11.307 1.00 89.62 169 ASP A C 1
ATOM 1308 O O . ASP A 1 169 ? 0.913 -2.237 11.915 1.00 89.62 169 ASP A O 1
ATOM 1312 N N . LEU A 1 170 ? 2.812 -2.344 10.718 1.00 91.00 170 LEU A N 1
ATOM 1313 C CA . LEU A 1 170 ? 2.918 -3.799 10.787 1.00 91.00 170 LEU A CA 1
ATOM 1314 C C . LEU A 1 170 ? 3.228 -4.286 12.213 1.00 91.00 170 LEU A C 1
ATOM 1316 O O . LEU A 1 170 ? 2.800 -5.374 12.601 1.00 91.00 170 LEU A O 1
ATOM 1320 N N . ALA A 1 171 ? 3.962 -3.500 13.004 1.00 91.81 171 ALA A N 1
ATOM 1321 C CA . ALA A 1 171 ? 4.356 -3.882 14.358 1.00 91.81 171 ALA A CA 1
ATOM 1322 C C . ALA A 1 171 ? 3.137 -4.034 15.282 1.00 91.81 171 ALA A C 1
ATOM 1324 O O . ALA A 1 171 ? 3.058 -4.987 16.062 1.00 91.81 171 ALA A O 1
ATOM 1325 N N . SER A 1 172 ? 2.154 -3.153 15.136 1.00 92.06 172 SER A N 1
ATOM 1326 C CA . SER A 1 172 ? 0.869 -3.163 15.828 1.00 92.06 172 SER A CA 1
ATOM 1327 C C . SER A 1 172 ? 0.073 -4.410 15.456 1.00 92.06 172 SER A C 1
ATOM 1329 O O . SER A 1 172 ? -0.390 -5.134 16.338 1.00 92.06 172 SER A O 1
ATOM 1331 N N . ILE A 1 173 ? 0.005 -4.744 14.163 1.00 93.50 173 ILE A N 1
ATOM 1332 C CA . ILE A 1 173 ? -0.637 -5.979 13.694 1.00 93.50 173 ILE A CA 1
ATOM 1333 C C . ILE A 1 173 ? -0.008 -7.208 14.357 1.00 93.50 173 ILE A C 1
ATOM 1335 O O . ILE A 1 173 ? -0.718 -8.037 14.928 1.00 93.50 173 ILE A O 1
ATOM 1339 N N . LEU A 1 174 ? 1.319 -7.337 14.322 1.00 94.31 174 LEU A N 1
ATOM 1340 C CA . LEU A 1 174 ? 2.033 -8.489 14.892 1.00 94.31 174 LEU A CA 1
ATOM 1341 C C . LEU A 1 174 ? 1.942 -8.544 16.430 1.00 94.31 174 LEU A C 1
ATOM 1343 O O . LEU A 1 174 ? 1.996 -9.615 17.049 1.00 94.31 174 LEU A O 1
ATOM 1347 N N . SER A 1 175 ? 1.774 -7.388 17.069 1.00 93.81 175 SER A N 1
ATOM 1348 C CA . SER A 1 175 ? 1.600 -7.287 18.517 1.00 93.81 175 SER A CA 1
ATOM 1349 C C . SER A 1 175 ? 0.212 -7.745 18.961 1.00 93.81 175 SER A C 1
ATOM 1351 O O . SER A 1 175 ? 0.112 -8.416 19.992 1.00 93.81 175 SER A O 1
ATOM 1353 N N . LEU A 1 176 ? -0.835 -7.476 18.177 1.00 94.50 176 LEU A N 1
ATOM 1354 C CA . LEU A 1 176 ? -2.222 -7.796 18.537 1.00 94.50 176 LEU A CA 1
ATOM 1355 C C . LEU A 1 176 ? -2.713 -9.139 17.975 1.00 94.50 176 LEU A C 1
ATOM 1357 O O . LEU A 1 176 ? -3.584 -9.777 18.568 1.00 94.50 176 LEU A O 1
ATOM 1361 N N . THR A 1 177 ? -2.143 -9.600 16.863 1.00 95.88 177 THR A N 1
ATOM 1362 C CA . THR A 1 177 ? -2.618 -10.780 16.124 1.00 95.88 177 THR A CA 1
ATOM 1363 C C . THR A 1 177 ? -1.644 -11.959 16.194 1.00 95.88 177 THR A C 1
ATOM 1365 O O . THR A 1 177 ? -0.500 -11.838 16.634 1.00 95.88 177 THR A O 1
ATOM 1368 N N . ARG A 1 178 ? -2.106 -13.130 15.753 1.00 95.06 178 ARG A N 1
ATOM 1369 C CA . ARG A 1 178 ? -1.318 -14.357 15.566 1.00 95.06 178 ARG A CA 1
ATOM 1370 C C . ARG A 1 178 ? -0.908 -14.563 14.098 1.00 95.06 178 ARG A C 1
ATOM 1372 O O . ARG A 1 178 ? -0.725 -15.703 13.681 1.00 95.06 178 ARG A O 1
ATOM 1379 N N . LEU A 1 179 ? -0.810 -13.487 13.310 1.00 94.06 179 LEU A N 1
ATOM 1380 C CA . LEU A 1 179 ? -0.410 -13.572 11.904 1.00 94.06 179 LEU A CA 1
ATOM 1381 C C . LEU A 1 179 ? 0.995 -14.168 11.757 1.00 94.06 179 LEU A C 1
ATOM 1383 O O . LEU A 1 179 ? 1.921 -13.807 12.484 1.00 94.06 179 LEU A O 1
ATOM 1387 N N . ASP A 1 180 ? 1.143 -15.078 10.794 1.00 91.75 180 ASP A N 1
ATOM 1388 C CA . ASP A 1 180 ? 2.446 -15.610 10.413 1.00 91.75 180 ASP A CA 1
ATOM 1389 C C . ASP A 1 180 ? 3.225 -14.623 9.530 1.00 91.75 180 ASP A C 1
ATOM 1391 O O . ASP A 1 180 ? 2.700 -13.619 9.038 1.00 91.75 180 ASP A O 1
ATOM 1395 N N . SER A 1 181 ? 4.508 -14.912 9.316 1.00 87.75 181 SER A N 1
ATOM 1396 C CA . SER A 1 181 ? 5.391 -14.036 8.545 1.00 87.75 181 SER A CA 1
ATOM 1397 C C . SER A 1 181 ? 4.956 -13.863 7.088 1.00 87.75 181 SER A C 1
ATOM 1399 O O . SER A 1 181 ? 5.152 -12.787 6.530 1.00 87.75 181 SER A O 1
ATOM 1401 N N . ARG A 1 182 ? 4.345 -14.880 6.466 1.00 88.38 182 ARG A N 1
ATOM 1402 C CA . ARG A 1 182 ? 3.902 -14.808 5.063 1.00 88.38 182 ARG A CA 1
ATOM 1403 C C . ARG A 1 182 ? 2.682 -13.910 4.915 1.00 88.38 182 ARG A C 1
ATOM 1405 O O . ARG A 1 182 ? 2.629 -13.086 4.011 1.00 88.38 182 ARG A O 1
ATOM 1412 N N . SER A 1 183 ? 1.729 -14.039 5.826 1.00 90.00 183 SER A N 1
ATOM 1413 C CA . SER A 1 183 ? 0.516 -13.228 5.868 1.00 90.00 183 SER A CA 1
ATOM 1414 C C . SER A 1 183 ? 0.848 -11.775 6.220 1.00 90.00 183 SER A C 1
ATOM 1416 O O . SER A 1 183 ? 0.313 -10.848 5.620 1.00 90.00 183 SER A O 1
ATOM 1418 N N . ALA A 1 184 ? 1.808 -11.566 7.125 1.00 89.38 184 ALA A N 1
ATOM 1419 C CA . ALA A 1 184 ? 2.368 -10.250 7.419 1.00 89.38 184 ALA A CA 1
ATOM 1420 C C . ALA A 1 184 ? 3.031 -9.608 6.186 1.00 89.38 184 ALA A C 1
ATOM 1422 O O . ALA A 1 184 ? 2.790 -8.440 5.895 1.00 89.38 184 ALA A O 1
ATOM 1423 N N . GLN A 1 185 ? 3.821 -10.373 5.423 1.00 86.94 185 GLN A N 1
ATOM 1424 C CA . GLN A 1 185 ? 4.402 -9.910 4.157 1.00 86.94 185 GLN A CA 1
ATOM 1425 C C . GLN A 1 185 ? 3.329 -9.590 3.114 1.00 86.94 185 GLN A C 1
ATOM 1427 O O . GLN A 1 185 ? 3.451 -8.583 2.422 1.00 86.94 185 GLN A O 1
ATOM 1432 N N . ALA A 1 186 ? 2.265 -10.393 3.036 1.00 87.88 186 ALA A N 1
ATOM 1433 C CA . ALA A 1 186 ? 1.162 -10.158 2.115 1.00 87.88 186 ALA A CA 1
ATOM 1434 C C . ALA A 1 186 ? 0.470 -8.809 2.374 1.00 87.88 186 ALA A C 1
ATOM 1436 O O . ALA A 1 186 ? 0.154 -8.107 1.421 1.00 87.88 186 ALA A O 1
ATOM 1437 N N . LEU A 1 187 ? 0.311 -8.382 3.632 1.00 89.44 187 LEU A N 1
ATOM 1438 C CA . LEU A 1 187 ? -0.223 -7.050 3.969 1.00 89.44 187 LEU A CA 1
ATOM 1439 C C . LEU A 1 187 ? 0.664 -5.896 3.478 1.00 89.44 187 LEU A C 1
ATOM 1441 O O . LEU A 1 187 ? 0.168 -4.797 3.236 1.00 89.44 187 LEU A O 1
ATOM 1445 N N . CYS A 1 188 ? 1.968 -6.133 3.335 1.00 86.00 188 CYS A N 1
ATOM 1446 C CA . CYS A 1 188 ? 2.942 -5.145 2.873 1.00 86.00 188 CYS A CA 1
ATOM 1447 C C . CYS A 1 188 ? 3.101 -5.102 1.350 1.00 86.00 188 CYS A C 1
ATOM 1449 O O . CYS A 1 188 ? 3.941 -4.349 0.859 1.00 86.00 188 CYS A O 1
ATOM 1451 N N . THR A 1 189 ? 2.330 -5.902 0.616 1.00 84.25 189 THR A N 1
ATOM 1452 C CA . THR A 1 189 ? 2.385 -5.928 -0.847 1.00 84.25 189 THR A CA 1
ATOM 1453 C C . THR A 1 189 ? 1.847 -4.639 -1.466 1.00 84.25 189 THR A C 1
ATOM 1455 O O . THR A 1 189 ? 1.173 -3.863 -0.783 1.00 84.25 189 THR A O 1
ATOM 1458 N N . LEU A 1 190 ? 2.128 -4.409 -2.755 1.00 78.38 190 LEU A N 1
ATOM 1459 C CA . LEU A 1 190 ? 1.597 -3.273 -3.521 1.00 78.38 190 LEU A CA 1
ATOM 1460 C C . LEU A 1 190 ? 0.080 -3.157 -3.364 1.00 78.38 190 LEU A C 1
ATOM 1462 O O . LEU A 1 190 ? -0.469 -2.076 -3.174 1.00 78.38 190 LEU A O 1
ATOM 1466 N N . GLU A 1 191 ? -0.595 -4.302 -3.429 1.00 81.19 191 GLU A N 1
ATOM 1467 C CA . GLU A 1 191 ? -2.043 -4.399 -3.408 1.00 81.19 191 GLU A CA 1
ATOM 1468 C C . GLU A 1 191 ? -2.626 -4.077 -2.039 1.00 81.19 191 GLU A C 1
ATOM 1470 O O . GLU A 1 191 ? -3.835 -3.882 -1.955 1.00 81.19 191 GLU A O 1
ATOM 1475 N N . LYS A 1 192 ? -1.811 -4.033 -0.973 1.00 86.94 192 LYS A N 1
ATOM 1476 C CA . LYS A 1 192 ? -2.235 -3.754 0.409 1.00 86.94 192 LYS A CA 1
ATOM 1477 C C . LYS A 1 192 ? -3.572 -4.439 0.732 1.00 86.94 192 LYS A C 1
ATOM 1479 O O . LYS A 1 192 ? -4.590 -3.757 0.930 1.00 86.94 192 LYS A O 1
ATOM 1484 N N . PRO A 1 193 ? -3.621 -5.781 0.660 1.00 88.62 193 PRO A N 1
ATOM 1485 C CA . PRO A 1 193 ? -4.858 -6.522 0.803 1.00 88.62 193 PRO A CA 1
ATOM 1486 C C . PRO A 1 193 ? -5.400 -6.394 2.223 1.00 88.62 193 PRO A C 1
ATOM 1488 O O . PRO A 1 193 ? -4.686 -6.081 3.175 1.00 88.62 193 PRO A O 1
ATOM 1491 N N . GLN A 1 194 ? -6.679 -6.706 2.356 1.00 92.06 194 GLN A N 1
ATOM 1492 C CA . GLN A 1 194 ? -7.306 -6.960 3.640 1.00 92.06 194 GLN A CA 1
ATOM 1493 C C . GLN A 1 194 ? -7.231 -8.463 3.923 1.00 92.06 194 GLN A C 1
ATOM 1495 O O . GLN A 1 194 ? -7.602 -9.265 3.066 1.00 92.06 194 GLN A O 1
ATOM 1500 N N . LEU A 1 195 ? -6.768 -8.853 5.111 1.00 93.88 195 LEU A N 1
ATOM 1501 C CA . LEU A 1 195 ? -6.646 -10.259 5.505 1.00 93.88 195 LEU A CA 1
ATOM 1502 C C . LEU A 1 195 ? -7.415 -10.540 6.791 1.00 93.88 195 LEU A C 1
ATOM 1504 O O . LEU A 1 195 ? -7.474 -9.699 7.685 1.00 93.88 195 LEU A O 1
ATOM 1508 N N . VAL A 1 196 ? -7.954 -11.752 6.916 1.00 95.25 196 VAL A N 1
ATOM 1509 C CA . VAL A 1 196 ? -8.482 -12.234 8.196 1.00 95.25 196 VAL A CA 1
ATOM 1510 C C . VAL A 1 196 ? -7.308 -12.530 9.126 1.00 95.25 196 VAL A C 1
ATOM 1512 O O . VAL A 1 196 ? -6.402 -13.287 8.777 1.00 95.25 196 VAL A O 1
ATOM 1515 N N . ALA A 1 197 ? -7.322 -11.931 10.312 1.00 95.19 197 ALA A N 1
ATOM 1516 C CA . ALA A 1 197 ? -6.310 -12.100 11.337 1.00 95.19 197 ALA A CA 1
ATOM 1517 C C . ALA A 1 197 ? -6.955 -12.556 12.648 1.00 95.19 197 ALA A C 1
ATOM 1519 O O . ALA A 1 197 ? -7.932 -11.973 13.118 1.00 95.19 197 ALA A O 1
ATOM 1520 N N . VAL A 1 198 ? -6.369 -13.586 13.257 1.00 96.62 198 VAL A N 1
ATOM 1521 C CA . VAL A 1 198 ? -6.782 -14.082 14.573 1.00 96.62 198 VAL A CA 1
ATOM 1522 C C . VAL A 1 198 ? -6.120 -13.230 15.651 1.00 96.62 198 VAL A C 1
ATOM 1524 O O . VAL A 1 198 ? -4.892 -13.112 15.683 1.00 96.62 198 VAL A O 1
ATOM 1527 N N . LEU A 1 199 ? -6.913 -12.650 16.547 1.00 95.88 199 LEU A N 1
ATOM 1528 C CA . LEU A 1 199 ? -6.420 -11.880 17.684 1.00 95.88 199 LEU A CA 1
ATOM 1529 C C . LEU A 1 199 ? -5.784 -12.780 18.750 1.00 95.88 199 LEU A C 1
ATOM 1531 O O . LEU A 1 199 ? -6.136 -13.949 18.932 1.00 95.88 199 LEU A O 1
ATOM 1535 N N . LYS A 1 200 ? -4.841 -12.219 19.508 1.00 96.19 200 LYS A N 1
ATOM 1536 C CA . LYS A 1 200 ? -4.429 -12.809 20.786 1.00 96.19 200 LYS A CA 1
ATOM 1537 C C . LYS A 1 200 ? -5.584 -12.658 21.779 1.00 96.19 200 LYS A C 1
ATOM 1539 O O . LYS A 1 200 ? -6.243 -11.625 21.813 1.00 96.19 200 LYS A O 1
ATOM 1544 N N . GLU A 1 201 ? -5.795 -13.675 22.611 1.00 94.56 201 GLU A N 1
ATOM 1545 C CA . GLU A 1 201 ? -6.958 -13.782 23.513 1.00 94.56 201 GLU A CA 1
ATOM 1546 C C . GLU A 1 201 ? -7.178 -12.542 24.390 1.00 94.56 201 GLU A C 1
ATOM 1548 O O . GLU A 1 201 ? -8.316 -12.143 24.616 1.00 94.56 201 GLU A O 1
ATOM 1553 N N . VAL A 1 202 ? -6.092 -11.898 24.826 1.00 94.56 202 VAL A N 1
ATOM 1554 C CA . VAL A 1 202 ? -6.120 -10.699 25.679 1.00 94.56 202 VAL A CA 1
ATOM 1555 C C . VAL A 1 202 ? -6.780 -9.476 25.031 1.00 94.56 202 VAL A C 1
ATOM 1557 O O . VAL A 1 202 ? -7.177 -8.580 25.761 1.00 94.56 202 VAL A O 1
ATOM 1560 N N . PHE A 1 203 ? -6.917 -9.444 23.701 1.00 93.19 203 PHE A N 1
ATOM 1561 C CA . PHE A 1 203 ? -7.503 -8.319 22.960 1.00 93.19 203 PHE A CA 1
ATOM 1562 C C . PHE A 1 203 ? -8.915 -8.609 22.434 1.00 93.19 203 PHE A C 1
ATOM 1564 O O . PHE A 1 203 ? -9.561 -7.729 21.878 1.00 93.19 203 PHE A O 1
ATOM 1571 N N . VAL A 1 204 ? -9.434 -9.829 22.599 1.00 91.56 204 VAL A N 1
ATOM 1572 C CA . VAL A 1 204 ? -10.741 -10.226 22.038 1.00 91.56 204 VAL A CA 1
ATOM 1573 C C . VAL A 1 204 ? -11.881 -9.357 22.576 1.00 91.56 204 VAL A C 1
ATOM 1575 O O . VAL A 1 204 ? -12.808 -9.029 21.838 1.00 91.56 204 VAL A O 1
ATOM 1578 N N . SER A 1 205 ? -11.807 -8.936 23.843 1.00 90.12 205 SER A N 1
ATOM 1579 C CA . SER A 1 205 ? -12.801 -8.040 24.445 1.00 90.12 205 SER A CA 1
ATOM 1580 C C . SER A 1 205 ? -12.844 -6.661 23.791 1.00 90.12 205 SER A C 1
ATOM 1582 O O . SER A 1 205 ? -13.917 -6.066 23.718 1.00 90.12 205 SER A O 1
ATOM 1584 N N . ASP A 1 206 ? -11.704 -6.172 23.302 1.00 88.81 206 ASP A N 1
ATOM 1585 C CA . ASP A 1 206 ? -11.579 -4.823 22.745 1.00 88.81 206 ASP A CA 1
ATOM 1586 C C . ASP A 1 206 ? -12.204 -4.737 21.350 1.00 88.81 206 ASP A C 1
ATOM 1588 O O . ASP A 1 206 ? -12.773 -3.711 20.988 1.00 88.81 206 ASP A O 1
ATOM 1592 N N . PHE A 1 207 ? -12.151 -5.837 20.592 1.00 88.19 207 PHE A N 1
ATOM 1593 C CA . PHE A 1 207 ? -12.693 -5.938 19.232 1.00 88.19 207 PHE A CA 1
ATOM 1594 C C . PHE A 1 207 ? -14.032 -6.680 19.157 1.00 88.19 207 PHE A C 1
ATOM 1596 O O . PHE A 1 207 ? -14.640 -6.724 18.092 1.00 88.19 207 PHE A O 1
ATOM 1603 N N . GLN A 1 208 ? -14.487 -7.271 20.268 1.00 88.94 208 GLN A N 1
ATOM 1604 C CA . GLN A 1 208 ? -15.714 -8.076 20.361 1.00 88.94 208 GLN A CA 1
ATOM 1605 C C . GLN A 1 208 ? -15.754 -9.270 19.389 1.00 88.94 208 GLN A C 1
ATOM 1607 O O . GLN A 1 208 ? -16.818 -9.801 19.078 1.00 88.94 208 GLN A O 1
ATOM 1612 N N . SER A 1 209 ? -14.587 -9.711 18.920 1.00 90.12 209 SER A N 1
ATOM 1613 C CA . SER A 1 209 ? -14.422 -10.813 17.977 1.00 90.12 209 SER A CA 1
ATOM 1614 C C . SER A 1 209 ? -13.061 -11.469 18.178 1.00 90.12 209 SER A C 1
ATOM 1616 O O . SER A 1 209 ? -12.113 -10.819 18.611 1.00 90.12 209 SER A O 1
ATOM 1618 N N . LEU A 1 210 ? -12.953 -12.761 17.863 1.00 93.19 210 LEU A N 1
ATOM 1619 C CA . LEU A 1 210 ? -11.665 -13.459 17.797 1.00 93.19 210 LEU A CA 1
ATOM 1620 C C . LEU A 1 210 ? -10.940 -13.184 16.474 1.00 93.19 210 LEU A C 1
ATOM 1622 O O . LEU A 1 210 ? -9.712 -13.148 16.431 1.00 93.19 210 LEU A O 1
ATOM 1626 N N . GLU A 1 211 ? -11.706 -12.997 15.404 1.00 94.50 211 GLU A N 1
ATOM 1627 C CA . GLU A 1 211 ? -11.203 -12.763 14.057 1.00 94.50 211 GLU A CA 1
ATOM 1628 C C . GLU A 1 211 ? -11.582 -11.361 13.607 1.00 94.50 211 GLU A C 1
ATOM 1630 O O . GLU A 1 211 ? -12.722 -10.918 13.765 1.00 94.50 211 GLU A O 1
ATOM 1635 N N . ILE A 1 212 ? -10.616 -10.661 13.034 1.00 94.75 212 ILE A N 1
ATOM 1636 C CA . ILE A 1 212 ? -10.809 -9.335 12.462 1.00 94.75 212 ILE A CA 1
ATOM 1637 C C . ILE A 1 212 ? -10.297 -9.327 11.035 1.00 94.75 212 ILE A C 1
ATOM 1639 O O . ILE A 1 212 ? -9.403 -10.092 10.677 1.00 94.75 212 ILE A O 1
ATOM 1643 N N . TYR A 1 213 ? -10.810 -8.412 10.227 1.00 95.38 213 TYR A N 1
ATOM 1644 C CA . TYR A 1 213 ? -10.189 -8.119 8.951 1.00 95.38 213 TYR A CA 1
ATOM 1645 C C . TYR A 1 213 ? -9.153 -7.008 9.127 1.00 95.38 213 TYR A C 1
ATOM 1647 O O . TYR A 1 213 ? -9.518 -5.841 9.266 1.00 95.38 213 TYR A O 1
ATOM 1655 N N . ALA A 1 214 ? -7.874 -7.368 9.138 1.00 95.31 214 ALA A N 1
ATOM 1656 C CA . ALA A 1 214 ? -6.755 -6.448 9.281 1.00 95.31 214 ALA A CA 1
ATOM 1657 C C . ALA A 1 214 ? -6.327 -5.868 7.926 1.00 95.31 214 ALA A C 1
ATOM 1659 O O . ALA A 1 214 ? -6.287 -6.575 6.916 1.00 95.31 214 ALA A O 1
ATOM 1660 N N . GLN A 1 215 ? -5.967 -4.587 7.920 1.00 94.88 215 GLN A N 1
ATOM 1661 C CA . GLN A 1 215 ? -5.390 -3.897 6.767 1.00 94.88 215 GLN A CA 1
ATOM 1662 C C . GLN A 1 215 ? -4.359 -2.855 7.216 1.00 94.88 215 GLN A C 1
ATOM 1664 O O . GLN A 1 215 ? -4.424 -2.345 8.337 1.00 94.88 215 GLN A O 1
ATOM 1669 N N . LEU A 1 216 ? -3.427 -2.535 6.319 1.00 93.19 216 LEU A N 1
ATOM 1670 C CA . LEU A 1 216 ? -2.470 -1.435 6.459 1.00 93.19 216 LEU A CA 1
ATOM 1671 C C . LEU A 1 216 ? -2.910 -0.229 5.612 1.00 93.19 216 LEU A C 1
ATOM 1673 O O . LEU A 1 216 ? -3.739 -0.399 4.711 1.00 93.19 216 LEU A O 1
ATOM 1677 N N . PRO A 1 217 ? -2.344 0.972 5.842 1.00 91.25 217 PRO A N 1
ATOM 1678 C CA . PRO A 1 217 ? -2.581 2.118 4.980 1.00 91.25 217 PRO A CA 1
ATOM 1679 C C . PRO A 1 217 ? -2.202 1.779 3.536 1.00 91.25 217 PRO A C 1
ATOM 1681 O O . PRO A 1 217 ? -1.130 1.219 3.271 1.00 91.25 217 PRO A O 1
ATOM 1684 N N . TYR A 1 218 ? -3.118 2.084 2.619 1.00 86.19 218 TYR A N 1
ATOM 1685 C CA . TYR A 1 218 ? -3.025 1.726 1.202 1.00 86.19 218 TYR A CA 1
ATOM 1686 C C . TYR A 1 218 ? -3.083 2.922 0.256 1.00 86.19 218 TYR A C 1
ATOM 1688 O O . TYR A 1 218 ? -2.970 2.757 -0.955 1.00 86.19 218 TYR A O 1
ATOM 1696 N N . ASP A 1 219 ? -3.284 4.117 0.797 1.00 82.94 219 ASP A N 1
ATOM 1697 C CA . ASP A 1 219 ? -3.098 5.365 0.084 1.00 82.94 219 ASP A CA 1
ATOM 1698 C C . ASP A 1 219 ? -2.365 6.364 0.974 1.00 82.94 219 ASP A C 1
ATOM 1700 O O . ASP A 1 219 ? -2.177 6.151 2.178 1.00 82.94 219 ASP A O 1
ATOM 1704 N N . PHE A 1 220 ? -1.922 7.446 0.347 1.00 80.31 220 PHE A N 1
ATOM 1705 C CA . PHE A 1 220 ? -1.086 8.433 1.000 1.00 80.31 220 PHE A CA 1
ATOM 1706 C C . PHE A 1 220 ? -1.823 9.176 2.125 1.00 80.31 220 PHE A C 1
ATOM 1708 O O . PHE A 1 220 ? -1.245 9.437 3.175 1.00 80.31 220 PHE A O 1
ATOM 1715 N N . GLY A 1 221 ? -3.127 9.430 1.969 1.00 85.75 221 GLY A N 1
ATOM 1716 C CA . GLY A 1 221 ? -3.942 10.063 3.009 1.00 85.75 221 GLY A CA 1
ATOM 1717 C C . GLY A 1 221 ? -4.010 9.226 4.288 1.00 85.75 221 GLY A C 1
ATOM 1718 O O . GLY A 1 221 ? -3.797 9.741 5.386 1.00 85.75 221 GLY A O 1
ATOM 1719 N N . LEU A 1 222 ? -4.244 7.918 4.162 1.00 89.56 222 LEU A N 1
ATOM 1720 C CA . LEU A 1 222 ? -4.207 7.003 5.304 1.00 89.56 222 LEU A CA 1
ATOM 1721 C C . LEU A 1 222 ? -2.793 6.866 5.888 1.00 89.56 222 LEU A C 1
ATOM 1723 O O . LEU A 1 222 ? -2.659 6.697 7.098 1.00 89.56 222 LEU A O 1
ATOM 1727 N N . ALA A 1 223 ? -1.747 6.952 5.060 1.00 86.38 223 ALA A N 1
ATOM 1728 C CA . ALA A 1 223 ? -0.362 6.918 5.526 1.00 86.38 223 ALA A CA 1
ATOM 1729 C C . ALA A 1 223 ? 0.002 8.158 6.364 1.00 86.38 223 ALA A C 1
ATOM 1731 O O . ALA A 1 223 ? 0.625 8.006 7.412 1.00 86.38 223 ALA A O 1
ATOM 1732 N N . ILE A 1 224 ? -0.445 9.358 5.969 1.00 86.19 224 ILE A N 1
ATOM 1733 C CA . ILE A 1 224 ? -0.294 10.587 6.772 1.00 86.19 224 ILE A CA 1
ATOM 1734 C C . ILE A 1 224 ? -1.013 10.433 8.112 1.00 86.19 224 ILE A C 1
ATOM 1736 O O . ILE A 1 224 ? -0.440 10.723 9.161 1.00 86.19 224 ILE A O 1
ATOM 1740 N N . LEU A 1 225 ? -2.259 9.945 8.093 1.00 89.06 225 LEU A N 1
ATOM 1741 C CA . LEU A 1 225 ? -3.034 9.738 9.317 1.00 89.06 225 LEU A CA 1
ATOM 1742 C C . LEU A 1 225 ? -2.332 8.757 10.269 1.00 89.06 225 LEU A C 1
ATOM 1744 O O . LEU A 1 225 ? -2.288 8.999 11.472 1.00 89.06 225 LEU A O 1
ATOM 1748 N N . ALA A 1 226 ? -1.765 7.676 9.728 1.00 87.94 226 ALA A N 1
ATOM 1749 C CA . ALA A 1 226 ? -0.979 6.717 10.493 1.00 87.94 226 ALA A CA 1
ATOM 1750 C C . ALA A 1 226 ? 0.300 7.340 11.061 1.00 87.94 226 ALA A C 1
ATOM 1752 O O . ALA A 1 226 ? 0.603 7.126 12.228 1.00 87.94 226 ALA A O 1
ATOM 1753 N N . HIS A 1 227 ? 1.018 8.139 10.269 1.00 84.69 227 HIS A N 1
ATOM 1754 C CA . HIS A 1 227 ? 2.242 8.806 10.704 1.00 84.69 227 HIS A CA 1
ATOM 1755 C C . HIS A 1 227 ? 1.996 9.806 11.841 1.00 84.69 227 HIS A C 1
ATOM 1757 O O . HIS A 1 227 ? 2.755 9.833 12.800 1.00 84.69 227 HIS A O 1
ATOM 1763 N N . LEU A 1 228 ? 0.927 10.602 11.750 1.00 84.00 228 LEU A N 1
ATOM 1764 C CA . LEU A 1 228 ? 0.581 11.609 12.758 1.00 84.00 228 LEU A CA 1
ATOM 1765 C C . LEU A 1 228 ? -0.119 11.023 13.994 1.00 84.00 228 LEU A C 1
ATOM 1767 O O . LEU A 1 228 ? -0.195 11.685 15.027 1.00 84.00 228 LEU A O 1
ATOM 1771 N N . GLY A 1 229 ? -0.692 9.823 13.875 1.00 75.69 229 GLY A N 1
ATOM 1772 C CA . GLY A 1 229 ? -1.386 9.131 14.962 1.00 75.69 229 GLY A CA 1
ATOM 1773 C C . GLY A 1 229 ? -0.490 8.246 15.837 1.00 75.69 229 GLY A C 1
ATOM 1774 O O . GLY A 1 229 ? -0.979 7.742 16.851 1.00 75.69 229 GLY A O 1
ATOM 1775 N N . LEU A 1 230 ? 0.768 8.032 15.433 1.00 58.56 230 LEU A N 1
ATOM 1776 C CA . LEU A 1 230 ? 1.818 7.335 16.190 1.00 58.56 230 LEU A CA 1
ATOM 1777 C C . LEU A 1 230 ? 2.582 8.311 17.096 1.00 58.56 230 LEU A C 1
ATOM 1779 O O . LEU A 1 230 ? 2.915 7.893 18.230 1.00 58.56 230 LEU A O 1
#